Protein AF-A0A956GQT3-F1 (afdb_monomer_lite)

Secondary structure (DSSP, 8-state):
--HHHHHHHHTTEEEE-HHHHHHHHHHHTT--STT------SEEEEEHHHHHHH---HHHHHHHTTS-SEEEEEE--HHHHHHT-HHHHHHHHHHHHHHHHHHHHHHHHHTT--HHHHHHHHHHH-HHHHHHHHHHHHHTT---TT--HHHHHHHHHHHHHHHHHH-HHHHHHH-GGGTT-HHHHHHHTT-

Structure (mmCIF, N/CA/C/O backbone):
data_AF-A0A956GQT3-F1
#
_entry.id   AF-A0A956GQT3-F1
#
loop_
_atom_site.group_PDB
_atom_site.id
_atom_site.type_symbol
_atom_site.label_atom_id
_atom_site.label_alt_id
_atom_site.label_comp_id
_atom_site.label_asym_id
_atom_site.label_entity_id
_atom_site.label_seq_id
_atom_site.pdbx_PDB_ins_code
_atom_site.Cartn_x
_atom_site.Cartn_y
_atom_site.Cartn_z
_atom_site.occupancy
_atom_site.B_iso_or_equiv
_atom_site.auth_seq_id
_atom_site.auth_comp_id
_atom_site.auth_asym_id
_atom_site.auth_atom_id
_atom_site.pdbx_PDB_model_num
ATOM 1 N N . MET A 1 1 ? 19.946 -3.653 -16.282 1.00 71.31 1 MET A N 1
ATOM 2 C CA . MET A 1 1 ? 19.386 -2.863 -15.171 1.00 71.31 1 MET A CA 1
ATOM 3 C C . MET A 1 1 ? 19.963 -1.476 -15.232 1.00 71.31 1 MET A C 1
ATOM 5 O O . MET A 1 1 ? 21.183 -1.325 -15.149 1.00 71.31 1 MET A O 1
ATOM 9 N N . ASP A 1 2 ? 19.085 -0.505 -15.427 1.00 87.50 2 ASP A N 1
ATOM 10 C CA . ASP A 1 2 ? 19.425 0.899 -15.245 1.00 87.50 2 ASP A CA 1
ATOM 11 C C . ASP A 1 2 ? 19.540 1.236 -13.745 1.00 87.50 2 ASP A C 1
ATOM 13 O O . ASP A 1 2 ? 19.436 0.362 -12.879 1.00 87.50 2 ASP A O 1
ATOM 17 N N . ARG A 1 3 ? 19.823 2.504 -13.438 1.00 90.81 3 ARG A N 1
ATOM 18 C CA . ARG A 1 3 ? 19.961 2.982 -12.058 1.00 90.81 3 ARG A CA 1
ATOM 19 C C . ARG A 1 3 ? 18.666 2.817 -11.254 1.00 90.81 3 ARG A C 1
ATOM 21 O O . ARG A 1 3 ? 18.738 2.465 -10.082 1.00 90.81 3 ARG A O 1
ATOM 28 N N . VAL A 1 4 ? 17.510 3.045 -11.879 1.00 94.75 4 VAL A N 1
ATOM 29 C CA . VAL A 1 4 ? 16.200 2.958 -11.218 1.00 94.75 4 VAL A CA 1
ATOM 30 C C . VAL A 1 4 ? 15.946 1.529 -10.746 1.00 94.75 4 VAL A C 1
ATOM 32 O O . VAL A 1 4 ? 15.607 1.314 -9.583 1.00 94.75 4 VAL A O 1
ATOM 35 N N . ASP A 1 5 ? 16.194 0.542 -11.611 1.00 93.94 5 ASP A N 1
ATOM 36 C CA . ASP A 1 5 ? 16.061 -0.869 -11.245 1.00 93.94 5 ASP A CA 1
ATOM 37 C C . ASP A 1 5 ? 17.028 -1.257 -10.123 1.00 93.94 5 ASP A C 1
ATOM 39 O O . ASP A 1 5 ? 16.674 -2.071 -9.279 1.00 93.94 5 ASP A O 1
ATOM 43 N N . GLN A 1 6 ? 18.254 -0.720 -10.116 1.00 92.44 6 GLN A N 1
ATOM 44 C CA . GLN A 1 6 ? 19.239 -1.013 -9.068 1.00 92.44 6 GLN A CA 1
ATOM 45 C C . GLN A 1 6 ? 18.766 -0.511 -7.702 1.00 92.44 6 GLN A C 1
ATOM 47 O O . GLN A 1 6 ? 18.715 -1.304 -6.766 1.00 92.44 6 GLN A O 1
ATOM 52 N N . GLU A 1 7 ? 18.360 0.759 -7.604 1.00 94.81 7 GLU A N 1
ATOM 53 C CA . GLU A 1 7 ? 17.891 1.352 -6.343 1.00 94.81 7 GLU A CA 1
ATOM 54 C C . GLU A 1 7 ? 16.639 0.633 -5.808 1.00 94.81 7 GLU A C 1
ATOM 56 O O . GLU A 1 7 ? 16.552 0.318 -4.621 1.00 94.81 7 GLU A O 1
ATOM 61 N N . LEU A 1 8 ? 15.687 0.287 -6.680 1.00 96.50 8 LEU A N 1
ATOM 62 C CA . LEU A 1 8 ? 14.497 -0.467 -6.274 1.00 96.50 8 LEU A CA 1
ATOM 63 C C . LEU A 1 8 ? 14.814 -1.930 -5.934 1.00 96.50 8 LEU A C 1
ATOM 65 O O . LEU A 1 8 ? 14.236 -2.485 -4.997 1.00 96.50 8 LEU A O 1
ATOM 69 N N . ALA A 1 9 ? 15.754 -2.568 -6.632 1.00 94.88 9 ALA A N 1
ATOM 70 C CA . ALA A 1 9 ? 16.134 -3.948 -6.347 1.00 94.88 9 ALA A CA 1
ATOM 71 C C . ALA A 1 9 ? 16.784 -4.110 -4.966 1.00 94.88 9 ALA A C 1
ATOM 73 O O . ALA A 1 9 ? 16.558 -5.134 -4.316 1.00 94.88 9 ALA A O 1
ATOM 74 N N . GLU A 1 10 ? 17.529 -3.108 -4.484 1.00 94.50 10 GLU A N 1
ATOM 75 C CA . GLU A 1 10 ? 18.127 -3.105 -3.136 1.00 94.50 10 GLU A CA 1
ATOM 76 C C . GLU A 1 10 ? 17.078 -3.247 -2.028 1.00 94.50 10 GLU A C 1
ATOM 78 O O . GLU A 1 10 ? 17.316 -3.904 -1.013 1.00 94.50 10 GLU A O 1
ATOM 83 N N . VAL A 1 11 ? 15.886 -2.696 -2.249 1.00 95.62 11 VAL A N 1
ATOM 84 C CA . VAL A 1 11 ? 14.742 -2.795 -1.333 1.00 95.62 11 VAL A CA 1
ATOM 85 C C . VAL A 1 11 ? 13.732 -3.851 -1.770 1.00 95.62 11 VAL A C 1
ATOM 87 O O . VAL A 1 11 ? 12.607 -3.863 -1.269 1.00 95.62 11 VAL A O 1
ATOM 90 N N . GLY A 1 12 ? 14.103 -4.735 -2.701 1.00 97.00 12 GLY A N 1
ATOM 91 C CA . GLY A 1 12 ? 13.276 -5.819 -3.228 1.00 97.00 12 GLY A CA 1
ATOM 92 C C . GLY A 1 12 ? 11.991 -5.357 -3.915 1.00 97.00 12 GLY A C 1
ATOM 93 O O . GLY A 1 12 ? 10.951 -5.999 -3.754 1.00 97.00 12 GLY A O 1
ATOM 94 N N . ALA A 1 13 ? 12.050 -4.238 -4.630 1.00 97.75 13 ALA A N 1
ATOM 95 C CA . ALA A 1 13 ? 10.943 -3.687 -5.391 1.00 97.75 13 ALA A CA 1
ATOM 96 C C . ALA A 1 13 ? 11.152 -3.838 -6.906 1.00 97.75 13 ALA A C 1
ATOM 98 O O . ALA A 1 13 ? 12.281 -3.849 -7.397 1.00 97.75 13 ALA A O 1
ATOM 99 N N . LEU A 1 14 ? 10.048 -3.958 -7.645 1.00 97.62 14 LEU A N 1
ATOM 100 C CA . LEU A 1 14 ? 10.021 -4.031 -9.105 1.00 97.62 14 LEU A CA 1
ATOM 101 C C . LEU A 1 14 ? 9.143 -2.906 -9.657 1.00 97.62 14 LEU A C 1
ATOM 103 O O . LEU A 1 14 ? 7.952 -2.853 -9.347 1.00 97.62 14 LEU A O 1
ATOM 107 N N . LEU A 1 15 ? 9.712 -2.047 -10.505 1.00 96.88 15 LEU A N 1
ATOM 108 C CA . LEU A 1 15 ? 8.958 -1.013 -11.213 1.00 96.88 15 LEU A CA 1
ATOM 109 C C . LEU A 1 15 ? 8.225 -1.605 -12.419 1.00 96.88 15 LEU A C 1
ATOM 111 O O . LEU A 1 15 ? 8.841 -2.245 -13.274 1.00 96.88 15 LEU A O 1
ATOM 115 N N . VAL A 1 16 ? 6.928 -1.336 -12.522 1.00 95.31 16 VAL A N 1
ATOM 116 C CA . VAL A 1 16 ? 6.097 -1.692 -13.680 1.00 95.31 16 VAL A CA 1
ATOM 117 C C . VAL A 1 16 ? 5.170 -0.537 -14.052 1.00 95.31 16 VAL A C 1
ATOM 119 O O . VAL A 1 16 ? 4.928 0.369 -13.258 1.00 95.31 16 VAL A O 1
ATOM 122 N N . ASP A 1 17 ? 4.592 -0.582 -15.249 1.00 92.69 17 ASP A N 1
ATOM 123 C CA . ASP A 1 17 ? 3.514 0.333 -15.622 1.00 92.69 17 ASP A CA 1
ATOM 124 C C . ASP A 1 17 ? 2.184 -0.024 -14.919 1.00 92.69 17 ASP A C 1
ATOM 126 O O . ASP A 1 17 ? 1.937 -1.182 -14.558 1.00 92.69 17 ASP A O 1
ATOM 130 N N . GLU A 1 18 ? 1.276 0.948 -14.774 1.00 90.19 18 GLU A N 1
ATOM 131 C CA . GLU A 1 18 ? -0.022 0.746 -14.105 1.00 90.19 18 GLU A CA 1
ATOM 132 C C . GLU A 1 18 ? -0.848 -0.402 -14.697 1.00 90.19 18 GLU A C 1
ATOM 134 O O . GLU A 1 18 ? -1.557 -1.115 -13.981 1.00 90.19 18 GLU A O 1
ATOM 139 N N . ARG A 1 19 ? -0.799 -0.598 -16.020 1.00 90.00 19 ARG A N 1
ATOM 140 C CA . ARG A 1 19 ? -1.573 -1.653 -16.684 1.00 90.00 19 ARG A CA 1
ATOM 141 C C . ARG A 1 19 ? -1.011 -3.023 -16.320 1.00 90.00 19 ARG A C 1
ATOM 143 O O . ARG A 1 19 ? -1.793 -3.951 -16.091 1.00 90.00 19 ARG A O 1
ATOM 150 N N . THR A 1 20 ? 0.309 -3.156 -16.240 1.00 92.44 20 THR A N 1
ATOM 151 C CA . THR A 1 20 ? 0.967 -4.372 -15.757 1.00 92.44 20 THR A CA 1
ATOM 152 C C . THR A 1 20 ? 0.623 -4.641 -14.296 1.00 92.44 20 THR A C 1
ATOM 154 O O . THR A 1 20 ? 0.192 -5.759 -14.006 1.00 92.44 20 THR A O 1
ATOM 157 N N . LEU A 1 21 ? 0.678 -3.638 -13.412 1.00 93.00 21 LEU A N 1
ATOM 158 C CA . LEU A 1 21 ? 0.273 -3.798 -12.008 1.00 93.00 21 LEU A CA 1
ATOM 159 C C . LEU A 1 21 ? -1.185 -4.267 -11.882 1.00 93.00 21 LEU A C 1
ATOM 161 O O . LEU A 1 21 ? -1.459 -5.297 -11.264 1.00 93.00 21 LEU A O 1
ATOM 165 N N . ARG A 1 22 ? -2.129 -3.582 -12.540 1.00 90.44 22 ARG A N 1
ATOM 166 C CA . ARG A 1 22 ? -3.551 -3.975 -12.527 1.00 90.44 22 ARG A CA 1
ATOM 167 C C . ARG A 1 22 ? -3.746 -5.412 -13.016 1.00 90.44 22 ARG A C 1
ATOM 169 O O . ARG A 1 22 ? -4.562 -6.149 -12.469 1.00 90.44 22 ARG A O 1
ATOM 176 N N . ARG A 1 23 ? -3.012 -5.836 -14.048 1.00 90.88 23 ARG A N 1
ATOM 177 C CA . ARG A 1 23 ? -3.078 -7.209 -14.574 1.00 90.88 23 ARG A CA 1
ATOM 178 C C . ARG A 1 23 ? -2.527 -8.236 -13.584 1.00 90.88 23 ARG A C 1
ATOM 180 O O . ARG A 1 23 ? -3.145 -9.290 -13.443 1.00 90.88 23 ARG A O 1
ATOM 187 N N . VAL A 1 24 ? -1.417 -7.932 -12.909 1.00 92.88 24 VAL A N 1
ATOM 188 C CA . VAL A 1 24 ? -0.859 -8.769 -11.835 1.00 92.88 24 VAL A CA 1
ATOM 189 C C . VAL A 1 24 ? -1.899 -8.950 -10.733 1.00 92.88 24 VAL A C 1
ATOM 191 O O . VAL A 1 24 ? -2.252 -10.088 -10.436 1.00 92.88 24 VAL A O 1
ATOM 194 N N . ILE A 1 25 ? -2.478 -7.858 -10.221 1.00 92.19 25 ILE A N 1
ATOM 195 C CA . ILE A 1 25 ? -3.490 -7.908 -9.153 1.00 92.19 25 ILE A CA 1
ATOM 196 C C . ILE A 1 25 ? -4.703 -8.742 -9.580 1.00 92.19 25 ILE A C 1
ATOM 198 O O . ILE A 1 25 ? -5.118 -9.642 -8.853 1.00 92.19 25 ILE A O 1
ATOM 202 N N . LYS A 1 26 ? -5.252 -8.515 -10.785 1.00 90.25 26 LYS A N 1
ATOM 203 C CA . LYS A 1 26 ? -6.406 -9.292 -11.277 1.00 90.25 26 LYS A CA 1
ATOM 204 C C . LYS A 1 26 ? -6.125 -10.783 -11.344 1.00 90.25 26 LYS A C 1
ATOM 206 O O . LYS A 1 26 ? -6.984 -11.577 -10.973 1.00 90.25 26 LYS A O 1
ATOM 211 N N . ARG A 1 27 ? -4.960 -11.167 -11.868 1.00 91.50 27 ARG A N 1
ATOM 212 C CA . ARG A 1 27 ? -4.605 -12.580 -12.022 1.00 91.50 27 ARG A CA 1
ATOM 213 C C . ARG A 1 27 ? -4.327 -13.231 -10.677 1.00 91.50 27 ARG A C 1
ATOM 215 O O . ARG A 1 27 ? -4.817 -14.333 -10.458 1.00 91.50 27 ARG A O 1
ATOM 222 N N . HIS A 1 28 ? -3.599 -12.541 -9.802 1.00 92.62 28 HIS A N 1
ATOM 223 C CA . HIS A 1 28 ? -3.246 -13.050 -8.485 1.00 92.62 28 HIS A CA 1
ATOM 224 C C . HIS A 1 28 ? -4.487 -13.255 -7.607 1.00 92.62 28 HIS A C 1
ATOM 226 O O . HIS A 1 28 ? -4.669 -14.319 -7.032 1.00 92.62 28 HIS A O 1
ATOM 232 N N . LEU A 1 29 ? -5.408 -12.288 -7.597 1.00 88.94 29 LEU A N 1
ATOM 233 C CA . LEU A 1 29 ? -6.665 -12.376 -6.848 1.00 88.94 29 LEU A CA 1
ATOM 234 C C . LEU A 1 29 ? -7.777 -13.141 -7.593 1.00 88.94 29 LEU A C 1
ATOM 236 O O . LEU A 1 29 ? -8.931 -13.116 -7.171 1.00 88.94 29 LEU A O 1
ATOM 240 N N . HIS A 1 30 ? -7.462 -13.791 -8.721 1.00 88.81 30 HIS A N 1
ATOM 241 C CA . HIS A 1 30 ? -8.418 -14.518 -9.568 1.00 88.81 30 HIS A CA 1
ATOM 242 C C . HIS A 1 30 ? -9.693 -13.722 -9.919 1.00 88.81 30 HIS A C 1
ATOM 244 O O . HIS A 1 30 ? -10.783 -14.284 -10.077 1.00 88.81 30 HIS A O 1
ATOM 250 N N . LEU A 1 31 ? -9.559 -12.404 -10.088 1.00 83.31 31 LEU A N 1
ATOM 251 C CA . LEU A 1 31 ? -10.652 -11.492 -10.416 1.00 83.31 31 LEU A CA 1
ATOM 252 C C . LEU A 1 31 ? -11.073 -11.707 -11.875 1.00 83.31 31 LEU A C 1
ATOM 254 O O . LEU A 1 31 ? -10.573 -11.071 -12.806 1.00 83.31 31 LEU A O 1
ATOM 258 N N . THR A 1 32 ? -11.993 -12.645 -12.078 1.00 65.25 32 THR A N 1
ATOM 259 C CA . THR A 1 32 ? -12.518 -13.046 -13.385 1.00 65.25 32 THR A CA 1
ATOM 260 C C . THR A 1 32 ? -13.909 -12.442 -13.584 1.00 65.25 32 THR A C 1
ATOM 262 O O . THR A 1 32 ? -14.927 -13.018 -13.223 1.00 65.25 32 THR A O 1
ATOM 265 N N . GLY A 1 33 ? -13.970 -11.231 -14.142 1.00 58.16 33 GLY A N 1
ATOM 266 C CA . GLY A 1 33 ? -15.245 -10.574 -14.434 1.00 58.16 33 GLY A CA 1
ATOM 267 C C . GLY A 1 33 ? -15.097 -9.339 -15.317 1.00 58.16 33 GLY A C 1
ATOM 268 O O . GLY A 1 33 ? -14.211 -8.509 -15.101 1.00 58.16 33 GLY A O 1
ATOM 269 N N . LEU A 1 34 ? -15.981 -9.205 -16.311 1.00 47.06 34 LEU A N 1
ATOM 270 C CA . LEU A 1 34 ? -16.175 -7.951 -17.043 1.00 47.06 34 LEU A CA 1
ATOM 271 C C . LEU A 1 34 ? -16.629 -6.885 -16.034 1.00 47.06 34 LEU A C 1
ATOM 273 O O . LEU A 1 34 ? -17.697 -7.015 -15.447 1.00 47.06 34 LEU A O 1
ATOM 277 N N . GLY A 1 35 ? -15.808 -5.857 -15.812 1.00 53.62 35 GLY A N 1
ATOM 278 C CA . GLY A 1 35 ? -16.148 -4.729 -14.938 1.00 53.62 35 GLY A CA 1
ATOM 279 C C . GLY A 1 35 ? -15.584 -4.765 -13.514 1.00 53.62 35 GLY A C 1
ATOM 280 O O . GLY A 1 35 ? -15.774 -3.782 -12.807 1.00 53.62 35 GLY A O 1
ATOM 281 N N . LEU A 1 36 ? -14.840 -5.803 -13.091 1.00 61.19 36 LEU A N 1
ATOM 282 C CA . LEU A 1 36 ? -14.048 -5.688 -11.857 1.00 61.19 36 LEU A CA 1
ATOM 283 C C . LEU A 1 36 ? -12.890 -4.711 -12.100 1.00 61.19 36 LEU A C 1
ATOM 285 O O . LEU A 1 36 ? -11.905 -5.028 -12.787 1.00 61.19 36 LEU A O 1
ATOM 289 N N . GLN A 1 37 ? -13.049 -3.491 -11.590 1.00 66.31 37 GLN A N 1
ATOM 290 C CA . GLN A 1 37 ? -11.957 -2.538 -11.482 1.00 66.31 37 GLN A CA 1
ATOM 291 C C . GLN A 1 37 ? -11.009 -3.005 -10.381 1.00 66.31 37 GLN A C 1
ATOM 293 O O . GLN A 1 37 ? -11.426 -3.605 -9.394 1.00 66.31 37 GLN A O 1
ATOM 298 N N . VAL A 1 38 ? -9.716 -2.823 -10.634 1.00 74.00 38 VAL A N 1
ATOM 299 C CA . VAL A 1 38 ? -8.712 -2.960 -9.584 1.00 74.00 38 VAL A CA 1
ATOM 300 C C . VAL A 1 38 ? -8.674 -1.596 -8.912 1.00 74.00 38 VAL A C 1
ATOM 302 O O . VAL A 1 38 ? -8.446 -0.635 -9.656 1.00 74.00 38 VAL A O 1
ATOM 305 N N . PRO A 1 39 ? -8.905 -1.537 -7.591 1.00 75.19 39 PRO A N 1
ATOM 306 C CA . PRO A 1 39 ? -8.643 -0.375 -6.746 1.00 75.19 39 PRO A CA 1
ATOM 307 C C . PRO A 1 39 ? -7.358 0.366 -7.144 1.00 75.19 39 PRO A C 1
ATOM 309 O O . PRO A 1 39 ? -6.442 -0.256 -7.695 1.00 75.19 39 PRO A O 1
ATOM 312 N N . HIS A 1 40 ? -7.268 1.674 -6.895 1.00 67.62 40 HIS A N 1
ATOM 313 C CA . HIS A 1 40 ? -6.085 2.498 -7.169 1.00 67.62 40 HIS A CA 1
ATOM 314 C C . HIS A 1 40 ? -4.894 2.065 -6.301 1.00 67.62 40 HIS A C 1
ATOM 316 O O . HIS A 1 40 ? -4.522 2.696 -5.320 1.00 67.62 40 HIS A O 1
ATOM 322 N N . ALA A 1 41 ? -4.273 0.956 -6.686 1.00 69.88 41 ALA A N 1
ATOM 323 C CA . ALA A 1 41 ? -3.081 0.429 -6.060 1.00 69.88 41 ALA A CA 1
ATOM 324 C C . ALA A 1 41 ? -1.856 1.104 -6.683 1.00 69.88 41 ALA A C 1
ATOM 326 O O . ALA A 1 41 ? -1.579 0.930 -7.870 1.00 69.88 41 ALA A O 1
ATOM 327 N N . HIS A 1 42 ? -1.111 1.850 -5.871 1.00 79.56 42 HIS A N 1
ATOM 328 C CA . HIS A 1 42 ? 0.204 2.393 -6.238 1.00 79.56 42 HIS A CA 1
ATOM 329 C C . HIS A 1 42 ? 1.350 1.404 -5.965 1.00 79.56 42 HIS A C 1
ATOM 331 O O . HIS A 1 42 ? 2.494 1.626 -6.367 1.00 79.56 42 HIS A O 1
ATOM 337 N N . GLY A 1 43 ? 1.035 0.285 -5.311 1.00 90.94 43 GLY A N 1
ATOM 338 C CA . GLY A 1 43 ? 1.936 -0.835 -5.118 1.00 90.94 43 GLY A CA 1
ATOM 339 C C . GLY A 1 43 ? 1.184 -2.118 -4.775 1.00 90.94 43 GLY A C 1
ATOM 340 O O . GLY A 1 43 ? 0.001 -2.091 -4.443 1.00 90.94 43 GLY A O 1
ATOM 341 N N . TYR A 1 44 ? 1.861 -3.257 -4.890 1.00 95.31 44 TYR A N 1
ATOM 342 C CA . TYR A 1 44 ? 1.303 -4.561 -4.549 1.00 95.31 44 TYR A CA 1
ATOM 343 C C . TYR A 1 44 ? 2.387 -5.527 -4.082 1.00 95.31 44 TYR A C 1
ATOM 345 O O . TYR A 1 44 ? 3.398 -5.724 -4.758 1.00 95.31 44 TYR A O 1
ATOM 353 N N . ALA A 1 45 ? 2.171 -6.128 -2.917 1.00 95.56 45 ALA A N 1
ATOM 354 C CA . ALA A 1 45 ? 3.087 -7.069 -2.294 1.00 95.56 45 ALA A CA 1
ATOM 355 C C . ALA A 1 45 ? 2.671 -8.507 -2.612 1.00 95.56 45 ALA A C 1
ATOM 357 O O . ALA A 1 45 ? 1.513 -8.875 -2.419 1.00 95.56 45 ALA A O 1
ATOM 358 N N . LEU A 1 46 ? 3.611 -9.313 -3.106 1.00 96.12 46 LEU A N 1
ATOM 359 C CA . LEU A 1 46 ? 3.398 -10.738 -3.357 1.00 96.12 46 LEU A CA 1
ATOM 360 C C . LEU A 1 46 ? 4.728 -11.510 -3.430 1.00 96.12 46 LEU A C 1
ATOM 362 O O . LEU A 1 46 ? 5.775 -10.909 -3.716 1.00 96.12 46 LEU A O 1
ATOM 366 N N . PRO A 1 47 ? 4.706 -12.839 -3.239 1.00 96.88 47 PRO A N 1
ATOM 367 C CA . PRO A 1 47 ? 5.888 -13.668 -3.407 1.00 96.88 47 PRO A CA 1
ATOM 368 C C . PRO A 1 47 ? 6.441 -13.595 -4.833 1.00 96.88 47 PRO A C 1
ATOM 370 O O . PRO A 1 47 ? 5.714 -13.680 -5.827 1.00 96.88 47 PRO A O 1
ATOM 373 N N . ARG A 1 48 ? 7.768 -13.543 -4.953 1.00 97.50 48 ARG A N 1
ATOM 374 C CA . ARG A 1 48 ? 8.503 -13.562 -6.226 1.00 97.50 48 ARG A CA 1
ATOM 375 C C . ARG A 1 48 ? 8.099 -14.736 -7.108 1.00 97.50 48 ARG A C 1
ATOM 377 O O . ARG A 1 48 ? 7.985 -14.582 -8.320 1.00 97.50 48 ARG A O 1
ATOM 384 N N . ALA A 1 49 ? 7.929 -15.911 -6.500 1.00 96.69 49 ALA A N 1
ATOM 385 C CA . ALA A 1 49 ? 7.570 -17.132 -7.211 1.00 96.69 49 ALA A CA 1
ATOM 386 C C . ALA A 1 49 ? 6.205 -17.001 -7.896 1.00 96.69 49 ALA A C 1
ATOM 388 O O . ALA A 1 49 ? 6.057 -17.421 -9.038 1.00 96.69 49 ALA A O 1
ATOM 389 N N . GLU A 1 50 ? 5.240 -16.369 -7.231 1.00 96.69 50 GLU A N 1
ATOM 390 C CA . GLU A 1 50 ? 3.912 -16.122 -7.784 1.00 96.69 50 GLU A CA 1
ATOM 391 C C . GLU A 1 50 ? 3.974 -15.037 -8.858 1.00 96.69 50 GLU A C 1
ATOM 393 O O . GLU A 1 50 ? 3.512 -15.267 -9.974 1.00 96.69 50 GLU A O 1
ATOM 398 N N . LEU A 1 51 ? 4.653 -13.914 -8.593 1.00 96.88 51 LEU A N 1
ATOM 399 C CA . LEU A 1 51 ? 4.843 -12.843 -9.577 1.00 96.88 51 LEU A CA 1
ATOM 400 C C . LEU A 1 51 ? 5.506 -13.342 -10.870 1.00 96.88 51 LEU A C 1
ATOM 402 O O . LEU A 1 51 ? 5.093 -12.950 -11.961 1.00 96.88 51 LEU A O 1
ATOM 406 N N . ALA A 1 52 ? 6.480 -14.250 -10.769 1.00 96.56 52 ALA A N 1
ATOM 407 C CA . ALA A 1 52 ? 7.161 -14.832 -11.924 1.00 96.56 52 ALA A CA 1
ATOM 408 C C . ALA A 1 52 ? 6.209 -15.597 -12.858 1.00 96.56 52 ALA A C 1
ATOM 410 O O . ALA A 1 52 ? 6.456 -15.658 -14.058 1.00 96.56 52 ALA A O 1
ATOM 411 N N . THR A 1 53 ? 5.104 -16.144 -12.339 1.00 95.44 53 THR A N 1
ATOM 412 C CA . THR A 1 53 ? 4.068 -16.795 -13.165 1.00 95.44 53 THR A CA 1
ATOM 413 C C . THR A 1 53 ? 3.120 -15.803 -13.844 1.00 95.44 53 THR A C 1
ATOM 415 O O . THR A 1 53 ? 2.393 -16.173 -14.766 1.00 95.44 53 THR A O 1
ATOM 418 N N . LEU A 1 54 ? 3.105 -14.548 -13.386 1.00 94.25 54 LEU A N 1
ATOM 419 C CA . LEU A 1 54 ? 2.159 -13.516 -13.814 1.00 94.25 54 LEU A CA 1
ATOM 420 C C . LEU A 1 54 ? 2.754 -12.532 -14.825 1.00 94.25 54 LEU A C 1
ATOM 422 O O . LEU A 1 54 ? 1.993 -11.921 -15.588 1.00 94.25 54 LEU A O 1
ATOM 426 N N . LEU A 1 55 ? 4.081 -12.371 -14.820 1.00 93.44 55 LEU A N 1
ATOM 427 C CA . LEU A 1 55 ? 4.814 -11.527 -15.758 1.00 93.44 55 LEU A CA 1
ATOM 428 C C . LEU A 1 55 ? 4.991 -12.224 -17.111 1.00 93.44 55 LEU A C 1
ATOM 430 O O . LEU A 1 55 ? 5.383 -13.381 -17.197 1.00 93.44 55 LEU A O 1
ATOM 434 N N . GLU A 1 56 ? 4.718 -11.479 -18.178 1.00 89.44 56 GLU A N 1
ATOM 435 C CA . GLU A 1 56 ? 4.933 -11.918 -19.566 1.00 89.44 56 GLU A CA 1
ATOM 436 C C . GLU A 1 56 ? 6.190 -11.288 -20.183 1.00 89.44 56 GLU A C 1
ATOM 438 O O . GLU A 1 56 ? 6.680 -11.752 -21.208 1.00 89.44 56 GLU A O 1
ATOM 443 N N . ASP A 1 57 ? 6.682 -10.208 -19.579 1.00 92.44 57 ASP A N 1
ATOM 444 C CA . ASP A 1 57 ? 7.792 -9.411 -20.081 1.00 92.44 57 ASP A CA 1
ATOM 445 C C . ASP A 1 57 ? 9.131 -10.032 -19.657 1.00 92.44 57 ASP A C 1
ATOM 447 O O . ASP A 1 57 ? 9.378 -10.247 -18.467 1.00 92.44 57 ASP A O 1
ATOM 451 N N . ALA A 1 58 ? 9.977 -10.344 -20.641 1.00 91.25 58 ALA A N 1
ATOM 452 C CA . ALA A 1 58 ? 11.251 -11.019 -20.420 1.00 91.25 58 ALA A CA 1
ATOM 453 C C . ALA A 1 58 ? 12.274 -10.137 -19.689 1.00 91.25 58 ALA A C 1
ATOM 455 O O . ALA A 1 58 ? 13.025 -10.655 -18.860 1.00 91.25 58 ALA A O 1
ATOM 456 N N . ASP A 1 59 ? 12.273 -8.826 -19.940 1.00 91.00 59 ASP A N 1
ATOM 457 C CA . ASP A 1 59 ? 13.201 -7.894 -19.299 1.00 91.00 59 ASP A CA 1
ATOM 458 C C . ASP A 1 59 ? 12.825 -7.731 -17.820 1.00 91.00 59 ASP A C 1
ATOM 460 O O . ASP A 1 59 ? 13.678 -7.841 -16.934 1.00 91.00 59 ASP A O 1
ATOM 464 N N . LEU A 1 60 ? 11.525 -7.591 -17.523 1.00 93.19 60 LEU A N 1
ATOM 465 C CA . LEU A 1 60 ? 11.035 -7.576 -16.138 1.00 93.19 60 LEU A CA 1
ATOM 466 C C . LEU A 1 60 ? 11.298 -8.902 -15.417 1.00 93.19 60 LEU A C 1
ATOM 468 O O . LEU A 1 60 ? 11.643 -8.898 -14.235 1.00 93.19 60 LEU A O 1
ATOM 472 N N . ALA A 1 61 ? 11.163 -10.037 -16.108 1.00 93.62 61 ALA A N 1
ATOM 473 C CA . ALA A 1 61 ? 11.476 -11.346 -15.539 1.00 93.62 61 ALA A CA 1
ATOM 474 C C . ALA A 1 61 ? 12.966 -11.473 -15.175 1.00 93.62 61 ALA A C 1
ATOM 476 O O . ALA A 1 61 ? 13.302 -12.074 -14.150 1.00 93.62 61 ALA A O 1
ATOM 477 N N . GLU A 1 62 ? 13.864 -10.875 -15.962 1.00 93.25 62 GLU A N 1
ATOM 478 C CA . GLU A 1 62 ? 15.300 -10.857 -15.676 1.00 93.25 62 GLU A CA 1
ATOM 479 C C . GLU A 1 62 ? 15.638 -10.016 -14.434 1.00 93.25 62 GLU A C 1
ATOM 481 O O . GLU A 1 62 ? 16.499 -10.395 -13.633 1.00 93.25 62 GLU A O 1
ATOM 486 N N . VAL A 1 63 ? 14.958 -8.880 -14.243 1.00 94.44 63 VAL A N 1
ATOM 487 C CA . VAL A 1 63 ? 15.082 -8.071 -13.018 1.00 94.44 63 VAL A CA 1
ATOM 488 C C . VAL A 1 63 ? 14.518 -8.842 -11.826 1.00 94.44 63 VAL A C 1
ATOM 490 O O . VAL A 1 63 ? 15.211 -9.023 -10.824 1.00 94.44 63 VAL A O 1
ATOM 493 N N . LEU A 1 64 ? 13.305 -9.385 -11.960 1.00 96.50 64 LEU A N 1
ATOM 494 C CA . LEU A 1 64 ? 12.632 -10.157 -10.918 1.00 96.50 64 LEU A CA 1
ATOM 495 C C . LEU A 1 64 ? 13.480 -11.334 -10.422 1.00 96.50 64 LEU A C 1
ATOM 497 O O . LEU A 1 64 ? 13.530 -11.596 -9.222 1.00 96.50 64 LEU A O 1
ATOM 501 N N . ALA A 1 65 ? 14.184 -12.031 -11.317 1.00 94.81 65 ALA A N 1
ATOM 502 C CA . ALA A 1 65 ? 15.038 -13.166 -10.966 1.00 94.81 65 ALA A CA 1
ATOM 503 C C . ALA A 1 65 ? 16.142 -12.819 -9.948 1.00 94.81 65 ALA A C 1
ATOM 505 O O . ALA A 1 65 ? 16.636 -13.718 -9.261 1.00 94.81 65 ALA A O 1
ATOM 506 N N . ARG A 1 66 ? 16.503 -11.538 -9.817 1.00 93.75 66 ARG A N 1
ATOM 507 C CA . ARG A 1 66 ? 17.522 -11.030 -8.885 1.00 93.75 66 ARG A CA 1
ATOM 508 C C . ARG A 1 66 ? 16.945 -10.531 -7.558 1.00 93.75 66 ARG A C 1
ATOM 510 O O . ARG A 1 66 ? 17.711 -10.276 -6.635 1.00 93.75 66 ARG A O 1
ATOM 517 N N . LEU A 1 67 ? 15.623 -10.399 -7.459 1.00 96.75 67 LEU A N 1
ATOM 518 C CA . LEU A 1 67 ? 14.939 -9.898 -6.267 1.00 96.75 67 LEU A CA 1
ATOM 519 C C . LEU A 1 67 ? 14.807 -10.979 -5.173 1.00 96.75 67 LEU A C 1
ATOM 521 O O . LEU A 1 67 ? 14.872 -12.179 -5.477 1.00 96.75 67 LEU A O 1
ATOM 525 N N . PRO A 1 68 ? 14.616 -10.579 -3.897 1.00 96.62 68 PRO A N 1
ATOM 526 C CA . PRO A 1 68 ? 14.342 -11.501 -2.793 1.00 96.62 68 PRO A CA 1
ATOM 527 C C . PRO A 1 68 ? 13.014 -12.256 -2.967 1.00 96.62 68 PRO A C 1
ATOM 529 O O . PRO A 1 68 ? 12.246 -12.001 -3.890 1.00 96.62 68 PRO A O 1
ATOM 532 N N . ALA A 1 69 ? 12.735 -13.200 -2.061 1.00 96.06 69 ALA A N 1
ATOM 533 C CA . ALA A 1 69 ? 11.504 -13.993 -2.099 1.00 96.06 69 ALA A CA 1
ATOM 534 C C . ALA A 1 69 ? 10.231 -13.139 -1.974 1.00 96.06 69 ALA A C 1
ATOM 536 O O . ALA A 1 69 ? 9.251 -13.453 -2.636 1.00 96.06 69 ALA A O 1
ATOM 537 N N . GLU A 1 70 ? 10.276 -12.055 -1.197 1.00 96.50 70 GLU A N 1
ATOM 538 C CA . GLU A 1 70 ? 9.155 -11.132 -0.996 1.00 96.50 70 GLU A CA 1
ATOM 539 C C . GLU A 1 70 ? 9.358 -9.834 -1.782 1.00 96.50 70 GLU A C 1
ATOM 541 O O . GLU A 1 70 ? 10.250 -9.030 -1.466 1.00 96.50 70 GLU A O 1
ATOM 546 N N . VAL A 1 71 ? 8.516 -9.625 -2.797 1.00 98.06 71 VAL A N 1
ATOM 547 C CA . VAL A 1 71 ? 8.647 -8.534 -3.772 1.00 98.06 71 VAL A CA 1
ATOM 548 C C . VAL A 1 71 ? 7.518 -7.531 -3.605 1.00 98.06 71 VAL A C 1
ATOM 550 O O . VAL A 1 71 ? 6.368 -7.903 -3.368 1.00 98.06 71 VAL A O 1
ATOM 553 N N . VAL A 1 72 ? 7.842 -6.246 -3.734 1.00 97.94 72 VAL A N 1
ATOM 554 C CA . VAL A 1 72 ? 6.838 -5.186 -3.872 1.00 97.94 72 VAL A CA 1
ATOM 555 C C . VAL A 1 72 ? 6.858 -4.678 -5.306 1.00 97.94 72 VAL A C 1
ATOM 557 O O . VAL A 1 72 ? 7.866 -4.166 -5.783 1.00 97.94 72 VAL A O 1
ATOM 560 N N . VAL A 1 73 ? 5.748 -4.827 -6.013 1.00 97.31 73 VAL A N 1
ATOM 561 C CA . VAL A 1 73 ? 5.557 -4.224 -7.331 1.00 97.31 73 VAL A CA 1
ATOM 562 C C . VAL A 1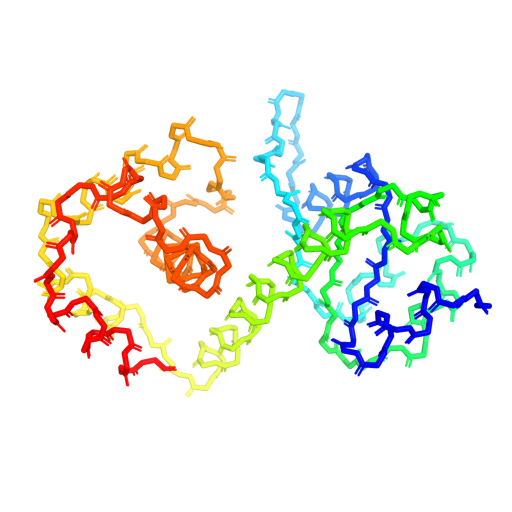 73 ? 5.100 -2.788 -7.122 1.00 97.31 73 VAL A C 1
ATOM 564 O O . VAL A 1 73 ? 4.142 -2.571 -6.388 1.00 97.31 73 VAL A O 1
ATOM 567 N N . VAL A 1 74 ? 5.759 -1.822 -7.753 1.00 96.62 74 VAL A N 1
ATOM 568 C CA . VAL A 1 74 ? 5.413 -0.395 -7.670 1.00 96.62 74 VAL A CA 1
ATOM 569 C C . VAL A 1 74 ? 5.237 0.200 -9.058 1.00 96.62 74 VAL A C 1
ATOM 571 O O . VAL A 1 74 ? 5.791 -0.303 -10.037 1.00 96.62 74 VAL A O 1
ATOM 574 N N . THR A 1 75 ? 4.462 1.276 -9.14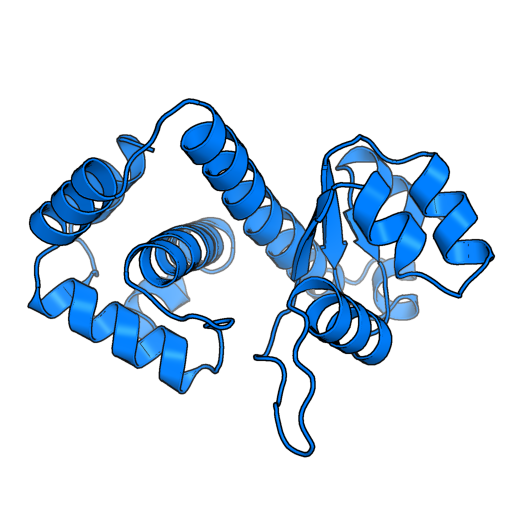0 1.00 94.44 75 THR A N 1
ATOM 575 C CA . THR A 1 75 ? 4.283 2.060 -10.369 1.00 94.44 75 THR A CA 1
ATOM 576 C C . THR A 1 75 ? 4.989 3.400 -10.270 1.00 94.44 75 THR A C 1
ATOM 578 O O . THR A 1 75 ? 5.044 3.991 -9.195 1.00 94.44 75 THR A O 1
ATOM 581 N N . GLY A 1 76 ? 5.458 3.909 -11.403 1.00 92.31 76 GLY A N 1
ATOM 582 C CA . GLY A 1 76 ? 6.076 5.225 -11.514 1.00 92.31 76 GLY A CA 1
ATOM 583 C C . GLY A 1 76 ? 6.508 5.498 -12.948 1.00 92.31 76 GLY A C 1
ATOM 584 O O . GLY A 1 76 ? 6.626 4.566 -13.750 1.00 92.31 76 GLY A O 1
ATOM 585 N N . ASP A 1 77 ? 6.727 6.769 -13.269 1.00 93.06 77 ASP A N 1
ATOM 586 C CA . ASP A 1 77 ? 7.301 7.160 -14.551 1.00 93.06 77 ASP A CA 1
ATOM 587 C C . ASP A 1 77 ? 8.813 6.891 -14.536 1.00 93.06 77 ASP A C 1
ATOM 589 O O . ASP A 1 77 ? 9.547 7.382 -13.676 1.00 93.06 77 ASP A O 1
ATOM 593 N N . ARG A 1 78 ? 9.280 6.041 -15.456 1.00 93.19 78 ARG A N 1
ATOM 594 C CA . ARG A 1 78 ? 10.685 5.616 -15.490 1.00 93.19 78 ARG A CA 1
ATOM 595 C C . ARG A 1 78 ? 11.617 6.750 -15.911 1.00 93.19 78 ARG A C 1
ATOM 597 O O . ARG A 1 78 ? 12.753 6.778 -15.435 1.00 93.19 78 ARG A O 1
ATOM 604 N N . ASP A 1 79 ? 11.163 7.654 -16.771 1.00 94.94 79 ASP A N 1
ATOM 605 C CA . ASP A 1 79 ? 11.979 8.768 -17.242 1.00 94.94 79 ASP A CA 1
ATOM 606 C C . ASP A 1 79 ? 12.155 9.796 -16.118 1.00 94.94 79 ASP A C 1
ATOM 608 O O . ASP A 1 79 ? 13.284 10.219 -15.856 1.00 94.94 79 ASP A O 1
ATOM 612 N N . ASP A 1 80 ? 11.089 10.103 -15.372 1.00 96.69 80 ASP A N 1
ATOM 613 C CA . ASP A 1 80 ? 11.149 10.999 -14.207 1.00 96.69 80 ASP A CA 1
ATOM 614 C C . ASP A 1 80 ? 12.029 10.416 -13.086 1.00 96.69 80 ASP A C 1
ATOM 616 O O . ASP A 1 80 ? 12.911 11.096 -12.548 1.00 96.69 80 ASP A O 1
ATOM 620 N N . LEU A 1 81 ? 11.874 9.121 -12.777 1.00 96.56 81 LEU A N 1
ATOM 621 C CA . LEU A 1 81 ? 12.743 8.419 -11.821 1.00 96.56 81 LEU A CA 1
ATOM 622 C C . LEU A 1 81 ? 14.207 8.421 -12.288 1.00 96.56 81 LEU A C 1
ATOM 624 O O . LEU A 1 81 ? 15.118 8.686 -11.498 1.00 96.56 81 LEU A O 1
ATOM 628 N N . GLY A 1 82 ? 14.449 8.170 -13.577 1.00 96.00 82 GLY A N 1
ATOM 629 C CA . GLY A 1 82 ? 15.782 8.189 -14.182 1.00 96.00 82 GLY A CA 1
ATOM 630 C C . GLY A 1 82 ? 16.432 9.574 -14.161 1.00 96.00 82 GLY A C 1
ATOM 631 O O . GLY A 1 82 ? 17.650 9.680 -13.984 1.00 96.00 82 GLY A O 1
ATOM 632 N N . ALA A 1 83 ? 15.626 10.631 -14.278 1.00 96.25 83 ALA A N 1
ATOM 633 C CA . ALA A 1 83 ? 16.047 12.022 -14.134 1.00 96.25 83 ALA A CA 1
ATOM 634 C C . ALA A 1 83 ? 16.311 12.428 -12.672 1.00 96.25 83 ALA A C 1
ATOM 636 O O . ALA A 1 83 ? 16.932 13.466 -12.430 1.00 96.25 83 ALA A O 1
ATOM 637 N N . GLY A 1 84 ? 15.905 11.604 -11.701 1.00 95.75 84 GLY A N 1
ATOM 638 C CA . GLY A 1 84 ? 16.061 11.885 -10.276 1.00 95.75 84 GLY A CA 1
ATOM 639 C C . GLY A 1 84 ? 15.001 12.837 -9.728 1.00 95.75 84 GLY A C 1
ATOM 640 O O . GLY A 1 84 ? 15.282 13.545 -8.761 1.00 95.75 84 GLY A O 1
ATOM 641 N N . ASP A 1 85 ? 13.814 12.877 -10.339 1.00 97.56 85 ASP A N 1
ATOM 642 C CA . ASP A 1 85 ? 12.704 13.693 -9.853 1.00 97.56 85 ASP A CA 1
ATOM 643 C C . ASP A 1 85 ? 12.286 13.269 -8.436 1.00 97.56 85 ASP A C 1
ATOM 645 O O . ASP A 1 85 ? 12.026 12.095 -8.156 1.00 97.56 85 ASP A O 1
ATOM 649 N N . ALA A 1 86 ? 12.264 14.234 -7.517 1.00 96.25 86 ALA A N 1
ATOM 650 C CA . ALA A 1 86 ? 12.055 13.958 -6.101 1.00 96.25 86 ALA A CA 1
ATOM 651 C C . ALA A 1 86 ? 10.627 13.480 -5.802 1.00 96.25 86 ALA A C 1
ATOM 653 O O . ALA A 1 86 ? 10.449 12.624 -4.933 1.00 96.25 86 ALA A O 1
ATOM 654 N N . ASP A 1 87 ? 9.629 13.995 -6.522 1.00 95.38 87 ASP A N 1
ATOM 655 C CA . ASP A 1 87 ? 8.227 13.639 -6.311 1.00 95.38 87 ASP A CA 1
ATOM 656 C C . ASP A 1 87 ? 7.947 12.238 -6.869 1.00 95.38 87 ASP A C 1
ATOM 658 O O . ASP A 1 87 ? 7.318 11.419 -6.191 1.00 95.38 87 ASP A O 1
ATOM 662 N N . ALA A 1 88 ? 8.502 11.908 -8.040 1.00 95.81 88 ALA A N 1
ATOM 663 C CA . ALA A 1 88 ? 8.445 10.565 -8.614 1.00 95.81 88 ALA A CA 1
ATOM 664 C C . ALA A 1 88 ? 9.083 9.525 -7.682 1.00 95.81 88 ALA A C 1
ATOM 666 O O . ALA A 1 88 ? 8.479 8.486 -7.395 1.00 95.81 88 ALA A O 1
ATOM 667 N N . TRP A 1 89 ? 10.274 9.817 -7.146 1.00 96.50 89 TRP A N 1
ATOM 668 C CA . TRP A 1 89 ? 10.927 8.939 -6.173 1.00 96.50 89 TRP A CA 1
ATOM 669 C C . TRP A 1 89 ? 10.138 8.839 -4.871 1.00 96.50 89 TRP A C 1
ATOM 671 O O . TRP A 1 89 ? 9.978 7.736 -4.352 1.00 96.50 89 TRP A O 1
ATOM 681 N N . SER A 1 90 ? 9.600 9.947 -4.356 1.00 95.19 90 SER A N 1
ATOM 682 C CA . SER A 1 90 ? 8.739 9.939 -3.167 1.00 95.19 90 SER A CA 1
ATOM 683 C C . SER A 1 90 ? 7.531 9.017 -3.363 1.00 95.19 90 SER A C 1
ATOM 685 O O . SER A 1 90 ? 7.254 8.174 -2.509 1.00 95.19 90 SER A O 1
ATOM 687 N N . GLN A 1 91 ? 6.865 9.082 -4.520 1.00 94.19 91 GLN A N 1
ATOM 688 C CA . GLN A 1 91 ? 5.735 8.207 -4.841 1.00 94.19 91 GLN A CA 1
ATOM 689 C C . GLN A 1 91 ? 6.144 6.730 -4.930 1.00 94.19 91 GLN A C 1
ATOM 691 O O . GLN A 1 91 ? 5.452 5.866 -4.383 1.00 94.19 91 GLN A O 1
ATOM 696 N N . ALA A 1 92 ? 7.279 6.426 -5.567 1.00 95.50 92 ALA A N 1
ATOM 697 C CA . ALA A 1 92 ? 7.807 5.064 -5.613 1.00 95.50 92 ALA A CA 1
ATOM 698 C C . ALA A 1 92 ? 8.109 4.540 -4.198 1.00 95.50 92 ALA A C 1
ATOM 700 O O . ALA A 1 92 ? 7.700 3.432 -3.846 1.00 95.50 92 ALA A O 1
ATOM 701 N N . TRP A 1 93 ? 8.749 5.354 -3.352 1.00 96.69 93 TRP A N 1
ATOM 702 C CA . TRP A 1 93 ? 9.070 4.998 -1.969 1.00 96.69 93 TRP A CA 1
ATOM 703 C C . TRP A 1 93 ? 7.835 4.773 -1.105 1.00 96.69 93 TRP A C 1
ATOM 705 O O . TRP A 1 93 ? 7.826 3.829 -0.313 1.00 96.69 93 TRP A O 1
ATOM 715 N N . ARG A 1 94 ? 6.778 5.568 -1.289 1.00 96.25 94 ARG A N 1
ATOM 716 C CA . ARG A 1 94 ? 5.477 5.340 -0.644 1.00 96.25 94 ARG A CA 1
ATOM 717 C C . ARG A 1 94 ? 4.908 3.976 -1.015 1.00 96.25 94 ARG A C 1
ATOM 719 O O . ARG A 1 94 ? 4.563 3.209 -0.122 1.00 96.25 94 ARG A O 1
ATOM 726 N N . GLY A 1 95 ? 4.909 3.626 -2.304 1.00 95.81 95 GLY A N 1
ATOM 727 C CA . GLY A 1 95 ? 4.470 2.308 -2.777 1.00 95.81 95 GLY A CA 1
ATOM 728 C C . GLY A 1 95 ? 5.299 1.154 -2.199 1.00 95.81 95 GLY A C 1
ATOM 729 O O . GLY A 1 95 ? 4.740 0.145 -1.760 1.00 95.81 95 GLY A O 1
ATOM 730 N N . VAL A 1 96 ? 6.627 1.311 -2.133 1.00 97.31 96 VAL A N 1
ATOM 731 C CA . VAL A 1 96 ? 7.520 0.318 -1.510 1.00 97.31 96 VAL A CA 1
ATOM 732 C C . VAL A 1 96 ? 7.205 0.163 -0.026 1.00 97.31 96 VAL A C 1
ATOM 734 O O . VAL A 1 96 ? 7.025 -0.960 0.445 1.00 97.31 96 VAL A O 1
ATOM 737 N N . PHE A 1 97 ? 7.129 1.271 0.711 1.00 97.12 97 PHE A N 1
ATOM 738 C CA . PHE A 1 97 ? 6.841 1.272 2.142 1.00 97.12 97 PHE A CA 1
ATOM 739 C C . PHE A 1 97 ? 5.501 0.596 2.434 1.00 97.12 97 PHE A C 1
ATOM 741 O O . PHE A 1 97 ? 5.435 -0.326 3.248 1.00 97.12 97 PHE A O 1
ATOM 748 N N . HIS A 1 98 ? 4.463 0.993 1.702 1.00 97.06 98 HIS A N 1
ATOM 749 C CA . HIS A 1 98 ? 3.126 0.431 1.804 1.00 97.06 98 HIS A CA 1
ATOM 750 C C . HIS A 1 98 ? 3.146 -1.092 1.605 1.00 97.06 98 HIS A C 1
ATOM 752 O O . HIS A 1 98 ? 2.688 -1.851 2.461 1.00 97.06 98 HIS A O 1
ATOM 758 N N . GLY A 1 99 ? 3.760 -1.572 0.518 1.00 96.19 99 GLY A N 1
ATOM 759 C CA . GLY A 1 99 ? 3.882 -3.007 0.256 1.00 96.19 99 GLY A CA 1
ATOM 760 C C . GLY A 1 99 ? 4.708 -3.757 1.307 1.00 96.19 99 GLY A C 1
ATOM 761 O O . GLY A 1 99 ? 4.434 -4.920 1.601 1.00 96.19 99 GLY A O 1
ATOM 762 N N . ARG A 1 100 ? 5.699 -3.110 1.933 1.00 96.56 100 ARG A N 1
ATOM 763 C CA . ARG A 1 100 ? 6.480 -3.719 3.022 1.00 96.56 100 ARG A CA 1
ATOM 764 C C . ARG A 1 100 ? 5.659 -3.911 4.296 1.00 96.56 100 ARG A C 1
ATOM 766 O O . ARG A 1 100 ? 5.864 -4.918 4.972 1.00 96.56 100 ARG A O 1
ATOM 773 N N . VAL A 1 101 ? 4.700 -3.030 4.585 1.00 96.44 101 VAL A N 1
ATOM 774 C CA . VAL A 1 101 ? 3.734 -3.247 5.675 1.00 96.44 101 VAL A CA 1
ATOM 775 C C . VAL A 1 101 ? 2.861 -4.471 5.381 1.00 96.44 101 VAL A C 1
ATOM 777 O O . VAL A 1 101 ? 2.725 -5.336 6.246 1.00 96.44 101 VAL A O 1
ATOM 780 N N . HIS A 1 102 ? 2.352 -4.617 4.152 1.00 96.06 102 HIS A N 1
ATOM 781 C CA . HIS A 1 102 ? 1.593 -5.814 3.751 1.00 96.06 102 HIS A CA 1
ATOM 782 C C . HIS A 1 102 ? 2.403 -7.105 3.918 1.00 96.06 102 HIS A C 1
ATOM 784 O O . HIS A 1 102 ? 1.894 -8.071 4.482 1.00 96.06 102 HIS A O 1
ATOM 790 N N . HIS A 1 103 ? 3.678 -7.112 3.518 1.00 95.44 103 HIS A N 1
ATOM 791 C CA . HIS A 1 103 ? 4.578 -8.254 3.740 1.00 95.44 103 HIS A CA 1
ATOM 792 C C . HIS A 1 103 ? 4.759 -8.592 5.222 1.00 95.44 103 HIS A C 1
ATOM 794 O O . HIS A 1 103 ? 4.722 -9.764 5.598 1.00 95.44 103 HIS A O 1
ATOM 800 N N . ALA A 1 104 ? 4.917 -7.581 6.079 1.00 95.38 104 ALA A N 1
ATOM 801 C CA . ALA A 1 104 ? 5.027 -7.792 7.520 1.00 95.38 104 ALA A CA 1
ATOM 802 C C . ALA A 1 104 ? 3.754 -8.439 8.096 1.00 95.38 104 ALA A C 1
ATOM 804 O O . ALA A 1 104 ? 3.843 -9.384 8.882 1.00 95.38 104 ALA A O 1
ATOM 805 N N . PHE A 1 105 ? 2.569 -8.001 7.663 1.00 95.38 105 PHE A N 1
ATOM 806 C CA . PHE A 1 105 ? 1.311 -8.633 8.066 1.00 95.38 105 PHE A CA 1
ATOM 807 C C . PHE A 1 105 ? 1.143 -10.039 7.495 1.00 95.38 105 PHE A C 1
ATOM 809 O O . PHE A 1 105 ? 0.704 -10.921 8.229 1.00 95.38 105 PHE A O 1
ATOM 816 N N . ALA A 1 106 ? 1.522 -10.281 6.239 1.00 93.50 106 ALA A N 1
ATOM 817 C CA . ALA A 1 106 ? 1.483 -11.614 5.641 1.00 93.50 106 ALA A CA 1
ATOM 818 C C . ALA A 1 106 ? 2.333 -12.612 6.445 1.00 93.50 106 ALA A C 1
ATOM 820 O O . ALA A 1 106 ? 1.850 -13.694 6.784 1.00 93.50 106 ALA A O 1
ATOM 821 N N . ALA A 1 107 ? 3.547 -12.216 6.842 1.00 93.69 107 ALA A N 1
ATOM 822 C CA . ALA A 1 107 ? 4.408 -13.023 7.706 1.00 93.69 107 ALA A CA 1
ATOM 823 C C . ALA A 1 107 ? 3.765 -13.281 9.078 1.00 93.69 107 ALA A C 1
ATOM 825 O O . ALA A 1 107 ? 3.682 -14.422 9.521 1.00 93.69 107 ALA A O 1
ATOM 826 N N . ARG A 1 108 ? 3.218 -12.247 9.730 1.00 94.56 108 ARG A N 1
ATOM 827 C CA . ARG A 1 108 ? 2.553 -12.402 11.035 1.00 94.56 108 ARG A CA 1
ATOM 828 C C . ARG A 1 108 ? 1.316 -13.299 10.969 1.00 94.56 108 ARG A C 1
ATOM 830 O O . ARG A 1 108 ? 1.092 -14.083 11.887 1.00 94.56 108 ARG A O 1
ATOM 837 N N . LEU A 1 109 ? 0.514 -13.194 9.909 1.00 92.69 109 LEU A N 1
ATOM 838 C CA . LEU A 1 109 ? -0.641 -14.067 9.660 1.00 92.69 109 LEU A CA 1
ATOM 839 C C . LEU A 1 109 ? -0.196 -15.523 9.475 1.00 92.69 109 LEU A C 1
ATOM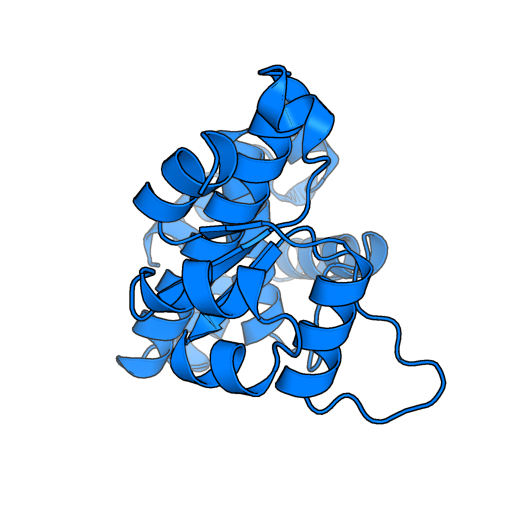 841 O O . LEU A 1 109 ? -0.809 -16.421 10.052 1.00 92.69 109 LEU A O 1
ATOM 845 N N . ALA A 1 110 ? 0.896 -15.757 8.742 1.00 92.25 110 ALA A N 1
ATOM 846 C CA . ALA A 1 110 ? 1.493 -17.085 8.607 1.00 92.25 110 ALA A CA 1
ATOM 847 C C . ALA A 1 110 ? 2.021 -17.633 9.950 1.00 92.25 110 ALA A C 1
ATOM 849 O O . ALA A 1 110 ? 1.863 -18.822 10.227 1.00 92.25 110 ALA A O 1
ATOM 850 N N . ASP A 1 111 ? 2.549 -16.761 10.812 1.00 93.31 111 ASP A N 1
ATOM 851 C CA . ASP A 1 111 ? 3.052 -17.090 12.154 1.00 93.31 111 ASP A CA 1
ATOM 852 C C . ASP A 1 111 ? 1.945 -17.202 13.228 1.00 93.31 111 ASP A C 1
ATOM 854 O O . ASP A 1 111 ? 2.231 -17.397 14.413 1.00 93.31 111 ASP A O 1
ATOM 858 N N . GLY A 1 112 ? 0.668 -17.125 12.836 1.00 90.50 112 GLY A N 1
ATOM 859 C CA . GLY A 1 112 ? -0.474 -17.394 13.715 1.00 90.50 112 GLY A CA 1
ATOM 860 C C . GLY A 1 112 ? -1.186 -16.159 14.268 1.00 90.50 112 GLY A C 1
ATOM 861 O O . GLY A 1 112 ? -1.989 -16.289 15.195 1.00 90.50 112 GLY A O 1
ATOM 862 N N . LEU A 1 113 ? -0.942 -14.968 13.712 1.00 91.94 113 LEU A N 1
ATOM 863 C CA . LEU A 1 113 ? -1.825 -13.823 13.922 1.00 91.94 113 LEU A CA 1
ATOM 864 C C . LEU A 1 113 ? -3.223 -14.179 13.410 1.00 91.94 113 LEU A C 1
ATOM 866 O O . LEU A 1 113 ? -3.439 -14.324 12.212 1.00 91.94 113 LEU A O 1
ATOM 870 N N . ASP A 1 114 ? -4.179 -14.329 14.319 1.00 91.06 114 ASP A N 1
ATOM 871 C CA . ASP A 1 114 ? -5.520 -14.765 13.955 1.00 91.06 114 ASP A CA 1
ATOM 872 C C . ASP A 1 114 ? -6.517 -13.602 13.827 1.00 91.06 114 ASP A C 1
ATOM 874 O O . ASP A 1 114 ? -6.289 -12.449 14.216 1.00 91.06 114 ASP A O 1
ATOM 878 N N . VAL A 1 115 ? -7.688 -13.935 13.284 1.00 92.12 115 VAL A N 1
ATOM 879 C CA . VAL A 1 115 ? -8.807 -13.001 13.108 1.00 92.12 115 VAL A CA 1
ATOM 880 C C . VAL A 1 115 ? -9.270 -12.419 14.451 1.00 92.12 115 VAL A C 1
ATOM 882 O O . VAL A 1 115 ? -9.739 -11.281 14.503 1.00 92.12 115 VAL A O 1
ATOM 885 N N . ALA A 1 116 ? -9.149 -13.165 15.554 1.00 94.50 116 ALA A N 1
ATOM 886 C CA . ALA A 1 116 ? -9.565 -12.696 16.871 1.00 94.50 116 ALA A CA 1
ATOM 887 C C . ALA A 1 116 ? -8.657 -11.569 17.378 1.00 94.50 116 ALA A C 1
ATOM 889 O O . ALA A 1 116 ? -9.158 -10.567 17.893 1.00 94.50 116 ALA A O 1
ATOM 890 N N . ALA A 1 117 ? -7.346 -11.678 17.175 1.00 95.12 117 ALA A N 1
ATOM 891 C CA . ALA A 1 117 ? -6.389 -10.638 17.523 1.00 95.12 117 ALA A CA 1
ATOM 892 C C . ALA A 1 117 ? -6.606 -9.363 16.687 1.00 95.12 117 ALA A C 1
ATOM 894 O O . ALA A 1 117 ? -6.544 -8.256 17.223 1.00 95.12 117 ALA A O 1
ATOM 895 N N . ILE A 1 118 ? -6.919 -9.489 15.392 1.00 95.38 118 ILE A N 1
ATOM 896 C CA . ILE A 1 118 ? -7.299 -8.338 14.550 1.00 95.38 118 ILE A CA 1
ATOM 897 C C . ILE A 1 118 ? -8.589 -7.681 15.054 1.00 95.38 118 ILE A C 1
ATOM 899 O O . ILE A 1 118 ? -8.635 -6.468 15.246 1.00 95.38 118 ILE A O 1
ATOM 903 N N . ARG A 1 119 ? -9.619 -8.466 15.386 1.00 95.06 119 ARG A N 1
ATOM 904 C CA . ARG A 1 119 ? -10.859 -7.934 15.980 1.00 95.06 119 ARG A CA 1
ATOM 905 C C . ARG A 1 119 ? -10.616 -7.203 17.299 1.00 95.06 119 ARG A C 1
ATOM 907 O O . ARG A 1 119 ? -11.256 -6.188 17.557 1.00 95.06 119 ARG A O 1
ATOM 914 N N . GLN A 1 120 ? -9.684 -7.678 18.125 1.00 95.62 120 GLN A N 1
ATOM 915 C CA . GLN A 1 120 ? -9.295 -6.980 19.355 1.00 95.62 120 GLN A CA 1
ATOM 916 C C . GLN A 1 120 ? -8.624 -5.631 19.069 1.00 95.62 120 GLN A C 1
ATOM 918 O O . GLN A 1 120 ? -8.883 -4.671 19.793 1.00 95.62 120 GLN A O 1
ATOM 923 N N . ARG A 1 121 ? -7.797 -5.530 18.021 1.00 95.50 121 ARG A N 1
ATOM 924 C CA . ARG A 1 121 ? -7.205 -4.253 17.579 1.00 95.50 121 ARG A CA 1
ATOM 925 C C . ARG A 1 121 ? -8.276 -3.284 17.103 1.00 95.50 121 ARG A C 1
ATOM 927 O O . ARG A 1 121 ? -8.330 -2.163 17.594 1.00 95.50 121 ARG A O 1
ATOM 934 N N . ILE A 1 122 ? -9.191 -3.750 16.257 1.00 95.31 122 ILE A N 1
ATOM 935 C CA . ILE A 1 122 ? -10.350 -2.968 15.806 1.00 95.31 122 ILE A CA 1
ATOM 936 C C . ILE A 1 122 ? -11.164 -2.462 17.006 1.00 95.31 122 ILE A C 1
ATOM 938 O O . ILE A 1 122 ? -11.509 -1.285 17.077 1.00 95.31 122 ILE A O 1
ATOM 942 N N . HIS A 1 123 ? -11.409 -3.316 18.003 1.00 94.75 123 HIS A N 1
ATOM 943 C CA . HIS A 1 123 ? -12.115 -2.910 19.217 1.00 94.75 123 HIS A CA 1
ATOM 944 C C . HIS A 1 123 ? -11.353 -1.851 20.034 1.00 94.75 123 HIS A C 1
ATOM 946 O O . HIS A 1 123 ? -11.980 -0.949 20.587 1.00 94.75 123 HIS A O 1
ATOM 952 N N . ARG A 1 124 ? -10.015 -1.933 20.102 1.00 94.88 124 ARG A N 1
ATOM 953 C CA . ARG A 1 124 ? -9.168 -0.925 20.768 1.00 94.88 124 ARG A CA 1
ATOM 954 C C . ARG A 1 124 ? -9.164 0.419 20.041 1.00 94.88 124 ARG A C 1
ATOM 956 O O . ARG A 1 124 ? -9.174 1.450 20.715 1.00 94.88 124 ARG A O 1
ATOM 963 N N . LEU A 1 125 ? -9.170 0.414 18.706 1.00 93.31 125 LEU A N 1
ATOM 964 C CA . LEU A 1 125 ? -9.335 1.633 17.907 1.00 93.31 125 LEU A CA 1
ATOM 965 C C . LEU A 1 125 ? -10.683 2.288 18.214 1.00 93.31 125 LEU A C 1
ATOM 967 O O . LEU A 1 125 ? -10.734 3.480 18.509 1.00 93.31 125 LEU A O 1
ATOM 971 N N . GLY A 1 126 ? -11.738 1.476 18.252 1.00 93.75 126 GLY A N 1
ATOM 972 C CA . GLY A 1 126 ? -13.113 1.908 18.449 1.00 93.75 126 GLY A CA 1
ATOM 973 C C . GLY A 1 126 ? -13.931 1.745 17.171 1.00 93.75 126 GLY A C 1
ATOM 974 O O . GLY A 1 126 ? -13.418 1.809 16.055 1.00 93.75 126 GLY A O 1
ATOM 975 N N . GLN A 1 127 ? -15.224 1.466 17.342 1.00 91.50 127 GLN A N 1
ATOM 976 C CA . GLN A 1 127 ? -16.099 1.129 16.219 1.00 91.50 127 GLN A CA 1
ATOM 977 C C . GLN A 1 127 ? -16.314 2.324 15.285 1.00 91.50 127 GLN A C 1
ATOM 979 O O . GLN A 1 127 ? -16.231 2.164 14.074 1.00 91.50 127 GLN A O 1
ATOM 984 N N . THR A 1 128 ? -16.545 3.515 15.842 1.00 93.69 128 THR A N 1
ATOM 985 C CA . THR A 1 128 ? -16.752 4.744 15.062 1.00 93.69 128 THR A CA 1
ATOM 986 C C . THR A 1 128 ? -15.520 5.080 14.227 1.00 93.69 128 THR A C 1
ATOM 988 O O . THR A 1 128 ? -15.629 5.424 13.055 1.00 93.69 128 THR A O 1
ATOM 991 N N . GLU A 1 129 ? -14.344 4.948 14.831 1.00 94.56 129 GLU A N 1
ATOM 992 C CA . GLU A 1 129 ? -13.049 5.179 14.203 1.00 94.56 129 GLU A CA 1
ATOM 993 C C . GLU A 1 129 ? -12.801 4.174 13.077 1.00 94.56 129 GLU A C 1
ATOM 995 O O . GLU A 1 129 ? -12.403 4.550 11.978 1.00 94.56 129 GLU A O 1
ATOM 1000 N N . PHE A 1 130 ? -13.097 2.894 13.304 1.00 96.06 130 PHE A N 1
ATOM 1001 C CA . PHE A 1 130 ? -12.919 1.886 12.264 1.00 96.06 130 PHE A CA 1
ATOM 1002 C C . PHE A 1 130 ? -13.975 1.975 11.148 1.00 96.06 130 PHE A C 1
ATOM 1004 O O . PHE A 1 130 ? -13.713 1.591 10.007 1.00 96.06 130 PHE A O 1
ATOM 1011 N N . ASP A 1 131 ? -15.157 2.521 11.432 1.00 95.69 131 ASP A N 1
ATOM 1012 C CA . ASP A 1 131 ? -16.157 2.818 10.407 1.00 95.69 131 ASP A CA 1
ATOM 1013 C C . ASP A 1 131 ? -15.745 4.017 9.531 1.00 95.69 131 ASP A C 1
ATOM 1015 O O . ASP A 1 131 ? -15.971 3.966 8.319 1.00 95.69 131 ASP A O 1
ATOM 1019 N N . GLU A 1 132 ? -15.062 5.034 10.083 1.00 96.06 132 GLU A N 1
ATOM 1020 C CA . GLU A 1 132 ? -14.379 6.071 9.283 1.00 96.06 132 GLU A CA 1
ATOM 1021 C C . GLU A 1 132 ? -13.320 5.438 8.379 1.00 96.06 132 GLU A C 1
ATOM 1023 O O . GLU A 1 132 ? -13.319 5.678 7.174 1.00 96.06 132 GLU A O 1
ATOM 1028 N N . VAL A 1 133 ? -12.467 4.574 8.934 1.00 96.38 133 VAL A N 1
ATOM 1029 C CA . VAL A 1 133 ? -11.440 3.861 8.165 1.00 96.38 133 VAL A CA 1
ATOM 1030 C C . VAL A 1 133 ? -12.047 3.118 6.974 1.00 96.38 133 VAL A C 1
ATOM 1032 O O . VAL A 1 133 ? -11.610 3.301 5.838 1.00 96.38 133 VAL A O 1
ATOM 1035 N N . ARG A 1 134 ? -13.103 2.328 7.199 1.00 95.81 134 ARG A N 1
ATOM 1036 C CA . ARG A 1 134 ? -13.817 1.632 6.116 1.00 95.81 134 ARG A CA 1
ATOM 1037 C C . ARG A 1 134 ? -14.386 2.593 5.080 1.00 95.81 134 ARG A C 1
ATOM 1039 O O . ARG A 1 134 ? -14.400 2.261 3.898 1.00 95.81 134 ARG A O 1
ATOM 1046 N N . PHE A 1 135 ? -14.924 3.729 5.516 1.00 95.25 135 PHE A N 1
ATOM 1047 C CA . PHE A 1 135 ? -15.493 4.727 4.620 1.00 95.25 135 PHE A CA 1
ATOM 1048 C C . PHE A 1 135 ? -14.414 5.341 3.722 1.00 95.25 135 PHE A C 1
ATOM 1050 O O . PHE A 1 135 ? -14.566 5.321 2.503 1.00 95.25 135 PHE A O 1
ATOM 1057 N N . VAL A 1 136 ? -13.309 5.796 4.311 1.00 95.31 136 VAL A N 1
ATOM 1058 C CA . VAL A 1 136 ? -12.188 6.428 3.603 1.00 95.31 136 VAL A CA 1
ATOM 1059 C C . VAL A 1 136 ? -11.564 5.468 2.595 1.00 95.31 136 VAL A C 1
ATOM 1061 O O . VAL A 1 136 ? -11.506 5.786 1.413 1.00 95.31 136 VAL A O 1
ATOM 1064 N N . LEU A 1 137 ? -11.185 4.256 3.015 1.00 94.75 137 LEU A N 1
ATOM 1065 C CA . LEU A 1 137 ? -10.519 3.301 2.118 1.00 94.75 137 LEU A CA 1
ATOM 1066 C C . LEU A 1 137 ? -11.419 2.843 0.956 1.00 94.75 137 LEU A C 1
ATOM 1068 O O . LEU A 1 137 ? -10.923 2.463 -0.101 1.00 94.75 137 LEU A O 1
ATOM 1072 N N . ARG A 1 138 ? -12.748 2.878 1.124 1.00 92.31 138 ARG A N 1
ATOM 1073 C CA . ARG A 1 138 ? -13.695 2.635 0.022 1.00 92.31 138 ARG A CA 1
ATOM 1074 C C . ARG A 1 138 ? -13.849 3.842 -0.889 1.00 92.31 138 ARG A C 1
ATOM 1076 O O . ARG A 1 138 ? -13.956 3.657 -2.094 1.00 92.31 138 ARG A O 1
ATOM 1083 N N . GLN A 1 139 ? -13.912 5.047 -0.325 1.00 91.25 139 GLN A N 1
ATOM 1084 C CA . GLN A 1 139 ? -14.055 6.277 -1.101 1.00 91.25 139 GLN A CA 1
ATOM 1085 C C . GLN A 1 139 ? -12.841 6.503 -2.006 1.00 91.25 139 GLN A C 1
ATOM 1087 O O . GLN A 1 139 ? -13.012 6.843 -3.173 1.00 91.25 139 GLN A O 1
ATOM 1092 N N . GLU A 1 140 ? -11.644 6.259 -1.478 1.00 90.00 140 GLU A N 1
ATOM 1093 C CA . GLU A 1 140 ? -10.381 6.381 -2.211 1.00 90.00 140 GLU A CA 1
ATOM 1094 C C . GLU A 1 140 ? -10.086 5.158 -3.100 1.00 90.00 140 GLU A C 1
ATOM 1096 O O . GLU A 1 140 ? -9.050 5.106 -3.755 1.00 90.00 140 GLU A O 1
ATOM 1101 N N . ASP A 1 141 ? -11.001 4.180 -3.148 1.00 88.94 141 ASP A N 1
ATOM 1102 C CA . ASP A 1 141 ? -10.868 2.945 -3.925 1.00 88.94 141 ASP A CA 1
ATOM 1103 C C . ASP A 1 141 ? -9.524 2.244 -3.653 1.00 88.94 141 ASP A C 1
ATOM 1105 O O . ASP A 1 141 ? -8.746 2.007 -4.572 1.00 88.94 141 ASP A O 1
ATOM 1109 N N . LEU A 1 142 ? -9.237 1.954 -2.375 1.00 90.25 142 LEU A N 1
ATOM 1110 C CA . LEU A 1 142 ? -7.997 1.314 -1.898 1.00 90.25 142 LEU A CA 1
ATOM 1111 C C . LEU A 1 142 ? -8.200 -0.144 -1.442 1.00 90.25 142 LEU A C 1
ATOM 1113 O O . LEU A 1 142 ? -7.246 -0.911 -1.342 1.00 90.25 142 LEU A O 1
ATOM 1117 N N . LEU A 1 143 ? -9.440 -0.574 -1.181 1.00 90.44 143 LEU A N 1
ATOM 1118 C CA . LEU A 1 143 ? -9.711 -1.927 -0.677 1.00 90.44 143 LEU A CA 1
ATOM 1119 C C . LEU A 1 143 ? -9.786 -2.970 -1.793 1.00 90.44 143 LEU A C 1
ATOM 1121 O O . LEU A 1 143 ? -10.786 -3.068 -2.510 1.00 90.44 143 LEU A O 1
ATOM 1125 N N . LEU A 1 144 ? -8.778 -3.840 -1.863 1.00 86.06 144 LEU A N 1
ATOM 1126 C CA . LEU A 1 144 ? -8.837 -5.054 -2.676 1.00 86.06 144 LEU A CA 1
ATOM 1127 C C . LEU A 1 144 ? -9.870 -6.055 -2.105 1.00 86.06 144 LEU A C 1
ATOM 1129 O O . LEU A 1 144 ? -9.983 -6.205 -0.883 1.00 86.06 144 LEU A O 1
ATOM 1133 N N . PRO A 1 145 ? -10.620 -6.787 -2.958 1.00 83.94 145 PRO A N 1
ATOM 1134 C CA . PRO A 1 145 ? -11.457 -7.896 -2.502 1.00 83.94 145 PRO A CA 1
ATOM 1135 C C . PRO A 1 145 ? -10.637 -8.916 -1.687 1.00 83.94 145 PRO A C 1
ATOM 1137 O O . PRO A 1 145 ? -9.502 -9.205 -2.071 1.00 83.94 145 PRO A O 1
ATOM 1140 N N . PRO A 1 146 ? -11.189 -9.496 -0.601 1.00 85.50 146 PRO A N 1
ATOM 1141 C CA . PRO A 1 146 ? -12.607 -9.517 -0.221 1.00 85.50 146 PRO A CA 1
ATOM 1142 C C . PRO A 1 146 ? -13.111 -8.304 0.584 1.00 85.50 146 PRO A C 1
ATOM 1144 O O . PRO A 1 146 ? -14.305 -8.259 0.874 1.00 85.50 146 PRO A O 1
ATOM 1147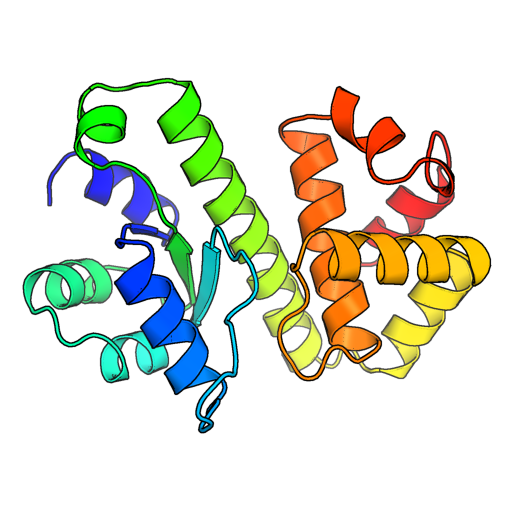 N N . ALA A 1 147 ? -12.250 -7.337 0.927 1.00 86.25 147 ALA A N 1
ATOM 1148 C CA . ALA A 1 147 ? -12.594 -6.173 1.758 1.00 86.25 147 ALA A CA 1
ATOM 1149 C C . ALA A 1 147 ? -13.282 -6.542 3.095 1.00 86.25 147 ALA A C 1
ATOM 1151 O O . ALA A 1 147 ? -14.219 -5.876 3.549 1.00 86.25 147 ALA A O 1
ATOM 1152 N N . ASP A 1 148 ? -12.826 -7.636 3.707 1.00 92.25 148 ASP A N 1
ATOM 1153 C CA . ASP A 1 148 ? -13.202 -8.060 5.055 1.00 92.25 148 ASP A CA 1
ATOM 1154 C C . ASP A 1 148 ? -12.448 -7.262 6.139 1.00 92.25 148 ASP A C 1
ATOM 1156 O O . ASP A 1 148 ? -11.636 -6.383 5.849 1.00 92.25 148 ASP A O 1
ATOM 1160 N N . ASP A 1 149 ? -12.722 -7.541 7.414 1.00 94.69 149 ASP A N 1
ATOM 1161 C CA . ASP A 1 149 ? -12.107 -6.813 8.532 1.00 94.69 149 ASP A CA 1
ATOM 1162 C C . ASP A 1 149 ? -10.582 -6.952 8.579 1.00 94.69 149 ASP A C 1
ATOM 1164 O O . ASP A 1 149 ? -9.904 -6.014 8.992 1.00 94.69 149 ASP A O 1
ATOM 1168 N N . VAL A 1 150 ? -10.042 -8.104 8.167 1.00 94.19 150 VAL A N 1
ATOM 1169 C CA . VAL A 1 150 ? -8.594 -8.345 8.180 1.00 94.19 150 VAL A CA 1
ATOM 1170 C C . VAL A 1 150 ? -7.931 -7.525 7.088 1.00 94.19 150 VAL A C 1
ATOM 1172 O O . VAL A 1 150 ? -7.043 -6.733 7.384 1.00 94.19 150 VAL A O 1
ATOM 1175 N N . THR A 1 151 ? -8.401 -7.656 5.851 1.00 92.88 151 THR A N 1
ATOM 1176 C CA . THR A 1 151 ? -7.877 -6.895 4.707 1.00 92.88 151 THR A CA 1
ATOM 1177 C C . THR A 1 151 ? -8.042 -5.389 4.901 1.00 92.88 151 THR A C 1
ATOM 1179 O O . THR A 1 151 ? -7.098 -4.644 4.665 1.00 92.88 151 THR A O 1
ATOM 1182 N N . THR A 1 152 ? -9.180 -4.941 5.440 1.00 95.81 152 THR A N 1
ATOM 1183 C CA . THR A 1 152 ? -9.405 -3.526 5.780 1.00 95.81 152 THR A CA 1
ATOM 1184 C C . THR A 1 152 ? -8.438 -3.046 6.859 1.00 95.81 152 THR A C 1
ATOM 1186 O O . THR A 1 152 ? -7.901 -1.949 6.747 1.00 95.81 152 THR A O 1
ATOM 1189 N N . TYR A 1 153 ? -8.212 -3.834 7.915 1.00 96.94 153 TYR A N 1
ATOM 1190 C CA . TYR A 1 153 ? -7.289 -3.446 8.981 1.00 96.94 153 TYR A CA 1
ATOM 1191 C C . TYR A 1 153 ? -5.845 -3.367 8.479 1.00 96.94 153 TYR A C 1
ATOM 1193 O O . TYR A 1 153 ? -5.151 -2.408 8.794 1.00 96.94 153 TYR A O 1
ATOM 1201 N N . VAL A 1 154 ? -5.391 -4.337 7.680 1.00 95.88 154 VAL A N 1
ATOM 1202 C CA . VAL A 1 154 ? -4.032 -4.315 7.114 1.00 95.88 154 VAL A CA 1
ATOM 1203 C C . VAL A 1 154 ? -3.847 -3.106 6.197 1.00 95.88 154 VAL A C 1
ATOM 1205 O O . VAL A 1 154 ? -2.872 -2.375 6.356 1.00 95.88 154 VAL A O 1
ATOM 1208 N N . GLU A 1 155 ? -4.808 -2.848 5.306 1.00 96.50 155 GLU A N 1
ATOM 1209 C CA . GLU A 1 155 ? -4.777 -1.684 4.414 1.00 96.50 155 GLU A CA 1
ATOM 1210 C C . GLU A 1 155 ? -4.782 -0.369 5.201 1.00 96.50 155 GLU A C 1
ATOM 1212 O O . GLU A 1 155 ? -4.019 0.548 4.910 1.00 96.50 155 GLU A O 1
ATOM 1217 N N . PHE A 1 156 ? -5.582 -0.298 6.266 1.00 96.69 156 PHE A N 1
ATOM 1218 C CA . PHE A 1 156 ? -5.573 0.828 7.189 1.00 96.69 156 PHE A CA 1
ATOM 1219 C C . PHE A 1 156 ? -4.193 1.069 7.795 1.00 96.69 156 PHE A C 1
ATOM 1221 O O . PHE A 1 156 ? -3.718 2.201 7.768 1.00 96.69 156 PHE A O 1
ATOM 1228 N N . VAL A 1 157 ? -3.547 0.036 8.340 1.00 97.00 157 VAL A N 1
ATOM 1229 C CA . VAL A 1 157 ? -2.228 0.194 8.963 1.00 97.00 157 VAL A CA 1
ATOM 1230 C C . VAL A 1 157 ? -1.189 0.615 7.926 1.00 97.00 157 VAL A C 1
ATOM 1232 O O . VAL A 1 157 ? -0.407 1.527 8.196 1.00 97.00 157 VAL A O 1
ATOM 1235 N N . ALA A 1 158 ? -1.206 0.012 6.734 1.00 96.62 158 ALA A N 1
ATOM 1236 C CA . ALA A 1 158 ? -0.312 0.381 5.642 1.00 96.62 158 ALA A CA 1
ATOM 1237 C C . ALA A 1 158 ? -0.492 1.850 5.237 1.00 96.62 158 ALA A C 1
ATOM 1239 O O . ALA A 1 158 ? 0.479 2.608 5.236 1.00 96.62 158 ALA A O 1
ATOM 1240 N N . HIS A 1 159 ? -1.731 2.283 4.997 1.00 95.62 159 HIS A N 1
ATOM 1241 C CA . HIS A 1 159 ? -2.030 3.652 4.589 1.00 95.62 159 HIS A CA 1
ATOM 1242 C C . HIS A 1 159 ? -1.771 4.677 5.705 1.00 95.62 159 HIS A C 1
ATOM 1244 O O . HIS A 1 159 ? -1.201 5.737 5.457 1.00 95.62 159 HIS A O 1
ATOM 1250 N N . TYR A 1 160 ? -2.128 4.363 6.954 1.00 95.50 160 TYR A N 1
ATOM 1251 C CA . TYR A 1 160 ? -1.876 5.237 8.102 1.00 95.50 160 TYR A CA 1
ATOM 1252 C C . TYR A 1 160 ? -0.377 5.463 8.318 1.00 95.50 160 TYR A C 1
ATOM 1254 O O . TYR A 1 160 ? 0.053 6.607 8.467 1.00 95.50 160 TYR A O 1
ATOM 1262 N N . LEU A 1 161 ? 0.429 4.394 8.308 1.00 95.69 161 LEU A N 1
ATOM 1263 C CA . LEU A 1 161 ? 1.880 4.500 8.479 1.00 95.69 161 LEU A CA 1
ATOM 1264 C C . LEU A 1 161 ? 2.546 5.197 7.289 1.00 95.69 161 LEU A C 1
ATOM 1266 O O . LEU A 1 161 ? 3.476 5.975 7.490 1.00 95.69 161 LEU A O 1
ATOM 1270 N N . GLU A 1 162 ? 2.061 4.963 6.067 1.00 95.69 162 GLU A N 1
ATOM 1271 C CA . GLU A 1 162 ? 2.530 5.671 4.875 1.00 95.69 162 GLU A CA 1
ATOM 1272 C C . GLU A 1 162 ? 2.280 7.179 5.003 1.00 95.69 162 GLU A C 1
ATOM 1274 O O . GLU A 1 162 ? 3.211 7.970 4.851 1.00 95.69 162 GLU A O 1
ATOM 1279 N N . LEU A 1 163 ? 1.058 7.598 5.352 1.00 94.12 163 LEU A N 1
ATOM 1280 C CA . LEU A 1 163 ? 0.758 9.013 5.579 1.00 94.12 163 LEU A CA 1
ATOM 1281 C C . LEU A 1 163 ? 1.600 9.582 6.722 1.00 94.12 163 LEU A C 1
ATOM 1283 O O . LEU A 1 163 ? 2.180 10.650 6.566 1.00 94.12 163 LEU A O 1
ATOM 1287 N N . ALA A 1 164 ? 1.730 8.875 7.8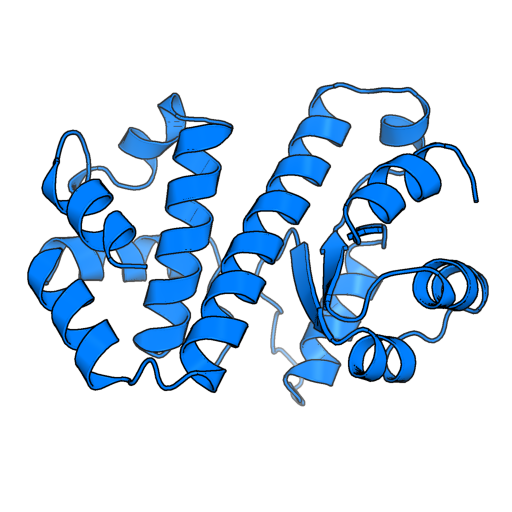44 1.00 93.69 164 ALA A N 1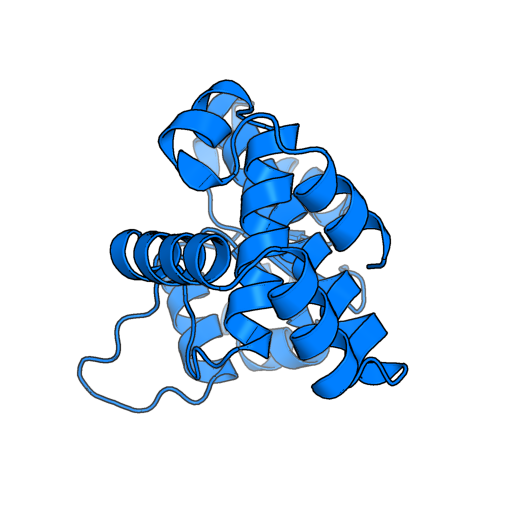
ATOM 1288 C CA . ALA A 1 164 ? 2.533 9.338 8.974 1.00 93.69 164 ALA A CA 1
ATOM 1289 C C . ALA A 1 164 ? 4.015 9.551 8.607 1.00 93.69 164 ALA A C 1
ATOM 1291 O O . ALA A 1 164 ? 4.640 10.478 9.124 1.00 93.69 164 ALA A O 1
ATOM 1292 N N . ALA A 1 165 ? 4.572 8.716 7.725 1.00 94.56 165 ALA A N 1
ATOM 1293 C CA . ALA A 1 165 ? 5.973 8.783 7.317 1.00 94.56 165 ALA A CA 1
ATOM 1294 C C . ALA A 1 165 ? 6.238 9.787 6.183 1.00 94.56 165 ALA A C 1
ATOM 1296 O O . ALA A 1 165 ? 7.268 10.460 6.205 1.00 94.56 165 ALA A O 1
ATOM 1297 N N . PHE A 1 166 ? 5.337 9.891 5.201 1.00 94.31 166 PHE A N 1
ATOM 1298 C CA . PHE A 1 166 ? 5.585 10.633 3.957 1.00 94.31 166 PHE A CA 1
ATOM 1299 C C . PHE A 1 166 ? 4.746 11.903 3.795 1.00 94.31 166 PHE A C 1
ATOM 1301 O O . PHE A 1 166 ? 5.155 12.794 3.057 1.00 94.31 166 PHE A O 1
ATOM 1308 N N . ALA A 1 167 ? 3.585 11.993 4.445 1.00 92.62 167 ALA A N 1
ATOM 1309 C CA . ALA A 1 167 ? 2.667 13.128 4.324 1.00 92.62 167 ALA A CA 1
ATOM 1310 C C . ALA A 1 167 ? 1.861 13.348 5.625 1.00 92.62 167 ALA A C 1
ATOM 1312 O O . ALA A 1 167 ? 0.625 13.252 5.620 1.00 92.62 167 ALA A O 1
ATOM 1313 N N . PRO A 1 168 ? 2.527 13.595 6.771 1.00 91.56 168 PRO A N 1
ATOM 1314 C CA . PRO A 1 168 ? 1.875 13.643 8.083 1.00 91.56 168 PRO A CA 1
ATOM 1315 C C . PRO A 1 168 ? 0.777 14.715 8.176 1.00 91.56 168 PRO A C 1
ATOM 1317 O O . PRO A 1 168 ? -0.183 14.574 8.936 1.00 91.56 168 PRO A O 1
ATOM 1320 N N . GLU A 1 169 ? 0.871 15.776 7.379 1.00 90.94 169 GLU A N 1
ATOM 1321 C CA . GLU A 1 169 ? -0.141 16.823 7.241 1.00 90.94 169 GLU A CA 1
ATOM 1322 C C . GLU A 1 169 ? -1.461 16.341 6.621 1.00 90.94 169 GLU A C 1
ATOM 1324 O O . GLU A 1 169 ? -2.511 16.944 6.878 1.00 90.94 169 GLU A O 1
ATOM 1329 N N . LEU A 1 170 ? -1.434 15.261 5.834 1.00 92.06 170 LEU A N 1
ATOM 1330 C CA . LEU A 1 170 ? -2.625 14.660 5.236 1.00 92.06 170 LEU A CA 1
ATOM 1331 C C . LEU A 1 170 ? -3.334 13.713 6.198 1.00 92.06 170 LEU A C 1
ATOM 1333 O O . LEU A 1 170 ? -4.544 13.566 6.099 1.00 92.06 170 LEU A O 1
ATOM 1337 N N . LEU A 1 171 ? -2.642 13.142 7.187 1.00 91.06 171 LEU A N 1
ATOM 1338 C CA . LEU A 1 171 ? -3.230 12.169 8.114 1.00 91.06 171 LEU A CA 1
ATOM 1339 C C . LEU A 1 171 ? -4.490 12.712 8.803 1.00 91.06 171 LEU A C 1
ATOM 1341 O O . LEU A 1 171 ? -5.521 12.050 8.840 1.00 91.06 171 LEU A O 1
ATOM 1345 N N . ALA A 1 172 ? -4.436 13.955 9.285 1.00 89.19 172 ALA A N 1
ATOM 1346 C CA . ALA A 1 172 ? -5.575 14.607 9.933 1.00 89.19 172 ALA A CA 1
ATOM 1347 C C . ALA A 1 172 ? -6.711 14.994 8.967 1.00 89.19 172 ALA A C 1
ATOM 1349 O O . ALA A 1 172 ? -7.814 15.287 9.426 1.00 89.19 172 ALA A O 1
ATOM 1350 N N . GLN A 1 173 ? -6.428 15.063 7.665 1.00 91.81 173 GLN A N 1
ATOM 1351 C CA . GLN A 1 173 ? -7.411 15.342 6.616 1.00 91.81 173 GLN A CA 1
ATOM 1352 C C . GLN A 1 173 ? -8.081 14.046 6.152 1.00 91.81 173 GLN A C 1
ATOM 1354 O O . GLN A 1 173 ? -9.292 14.028 5.960 1.00 91.81 173 GLN A O 1
ATOM 1359 N N . THR A 1 174 ? -7.299 12.972 6.035 1.00 92.00 174 THR A N 1
ATOM 1360 C CA . THR A 1 174 ? -7.745 11.638 5.629 1.00 92.00 174 THR A CA 1
ATOM 1361 C C . THR A 1 174 ? -8.517 10.931 6.738 1.00 92.00 174 THR A C 1
ATOM 1363 O O . THR A 1 174 ? -9.581 10.383 6.480 1.00 92.00 174 THR A O 1
ATOM 1366 N N . PHE A 1 175 ? -8.029 10.991 7.982 1.00 92.50 175 PHE A N 1
ATOM 1367 C CA . PHE A 1 175 ? -8.666 10.373 9.150 1.00 92.50 175 PHE A CA 1
ATOM 1368 C C . PHE A 1 175 ? -8.934 11.388 10.275 1.00 92.50 175 PHE A C 1
ATOM 1370 O O . PHE A 1 175 ? -8.255 11.377 11.314 1.00 92.50 175 PHE A O 1
ATOM 1377 N N . PRO A 1 176 ? -9.906 12.301 10.093 1.00 90.75 176 PRO A N 1
ATOM 1378 C CA . PRO A 1 176 ? -10.268 13.289 11.104 1.00 90.75 176 PRO A CA 1
ATOM 1379 C C . PRO A 1 176 ? -10.545 12.696 12.490 1.00 90.75 176 PRO A C 1
ATOM 1381 O O . PRO A 1 176 ? -10.132 13.289 13.493 1.00 90.75 176 PRO A O 1
ATOM 1384 N N . MET A 1 177 ? -11.203 11.534 12.569 1.00 88.12 177 MET A N 1
ATOM 1385 C CA . MET A 1 177 ? -11.566 10.904 13.844 1.00 88.12 177 MET A CA 1
ATOM 1386 C C . MET A 1 177 ? -10.394 10.190 14.519 1.00 88.12 177 MET A C 1
ATOM 1388 O O . MET A 1 177 ? -10.487 9.906 15.711 1.00 88.12 177 MET A O 1
ATOM 1392 N N . LEU A 1 178 ? -9.283 9.942 13.821 1.00 85.62 178 LEU A N 1
ATOM 1393 C CA . LEU A 1 178 ? -8.061 9.355 14.394 1.00 85.62 178 LEU A CA 1
ATOM 1394 C C . LEU A 1 178 ? -7.068 10.408 14.909 1.00 85.62 178 LEU A C 1
ATOM 1396 O O . LEU A 1 178 ? -6.113 10.082 15.619 1.00 85.62 178 LEU A O 1
ATOM 1400 N N . ARG A 1 179 ? -7.284 11.687 14.580 1.00 73.81 179 ARG A N 1
ATOM 1401 C CA . ARG A 1 179 ? -6.348 12.777 14.876 1.00 73.81 179 ARG A CA 1
ATOM 1402 C C . ARG A 1 179 ? -6.022 12.884 16.368 1.00 73.81 179 ARG A C 1
ATOM 1404 O O . ARG A 1 179 ? -6.899 13.093 17.203 1.00 73.81 179 ARG A O 1
ATOM 1411 N N . GLY A 1 180 ? -4.723 12.869 16.682 1.00 68.00 180 GLY A N 1
ATOM 1412 C CA . GLY A 1 180 ? -4.212 13.160 18.025 1.00 68.00 180 GLY A CA 1
ATOM 1413 C C . GLY A 1 180 ? -4.587 12.109 19.066 1.00 68.00 180 GLY A C 1
ATOM 1414 O O . GLY A 1 180 ? -4.640 12.427 20.252 1.00 68.00 180 GLY A O 1
ATOM 1415 N N . GLN A 1 181 ? -4.874 10.881 18.631 1.00 75.38 181 GLN A N 1
ATOM 1416 C CA . GLN A 1 181 ? -5.255 9.782 19.502 1.00 75.38 181 GLN A CA 1
ATOM 1417 C C . GLN A 1 181 ? -4.085 8.814 19.712 1.00 75.38 181 GLN A C 1
ATOM 1419 O O . GLN A 1 181 ? -3.852 7.951 18.866 1.00 75.38 181 GLN A O 1
ATOM 1424 N N . PRO A 1 182 ? -3.410 8.847 20.879 1.00 80.06 182 PRO A N 1
ATOM 1425 C CA . PRO A 1 182 ? -2.294 7.941 21.166 1.00 80.06 182 PRO A CA 1
ATOM 1426 C C . PRO A 1 182 ? -2.675 6.457 21.094 1.00 80.06 182 PRO A C 1
ATOM 1428 O O . PRO A 1 182 ? -1.811 5.599 20.946 1.00 80.06 182 PRO A O 1
ATOM 1431 N N . ARG A 1 183 ? -3.976 6.138 21.200 1.00 86.56 183 ARG A N 1
ATOM 1432 C CA . ARG A 1 183 ? -4.483 4.767 21.072 1.00 86.56 183 ARG A CA 1
ATOM 1433 C C . ARG A 1 183 ? -4.282 4.170 19.679 1.00 86.56 183 ARG A C 1
ATOM 1435 O O . ARG A 1 183 ? -4.227 2.949 19.595 1.00 86.56 183 ARG A O 1
ATOM 1442 N N . VAL A 1 184 ? -4.197 4.980 18.620 1.00 89.12 184 VAL A N 1
ATOM 1443 C CA . VAL A 1 184 ? -4.020 4.473 17.251 1.00 89.12 184 VAL A CA 1
ATOM 1444 C C . VAL A 1 184 ? -2.616 3.909 17.111 1.00 89.12 184 VAL A C 1
ATOM 1446 O O . VAL A 1 184 ? -2.467 2.704 16.921 1.00 89.12 184 VAL A O 1
ATOM 1449 N N . ASP A 1 185 ? -1.603 4.736 17.369 1.00 90.50 185 ASP A N 1
ATOM 1450 C CA . ASP A 1 185 ? -0.199 4.315 17.354 1.00 90.50 185 ASP A CA 1
ATOM 1451 C C . ASP A 1 185 ? 0.055 3.177 18.352 1.00 90.50 185 ASP A C 1
ATOM 1453 O O . ASP A 1 185 ? 0.724 2.202 18.026 1.00 90.50 185 ASP A O 1
ATOM 1457 N N . ALA A 1 186 ? -0.538 3.238 19.552 1.00 92.56 186 ALA A N 1
ATOM 1458 C CA . ALA A 1 186 ? -0.413 2.169 20.543 1.00 92.56 186 ALA A CA 1
ATOM 1459 C C . ALA A 1 186 ? -1.088 0.855 20.116 1.00 92.56 186 ALA A C 1
ATOM 1461 O O . ALA A 1 186 ? -0.659 -0.212 20.551 1.00 92.56 186 ALA A O 1
ATOM 1462 N N . THR A 1 187 ? -2.144 0.910 19.298 1.00 93.62 187 THR A N 1
ATOM 1463 C CA . THR A 1 187 ? -2.785 -0.294 18.751 1.00 93.62 187 THR A CA 1
ATOM 1464 C C . THR A 1 187 ? -1.939 -0.890 17.636 1.00 93.62 187 THR A C 1
ATOM 1466 O O . THR A 1 187 ? -1.711 -2.098 17.647 1.00 93.62 187 THR A O 1
ATOM 1469 N N . ILE A 1 188 ? -1.428 -0.047 16.736 1.00 93.19 188 ILE A N 1
ATOM 1470 C CA . ILE A 1 188 ? -0.533 -0.455 15.646 1.00 93.19 188 ILE A CA 1
ATOM 1471 C C . ILE A 1 188 ? 0.788 -1.003 16.201 1.00 93.19 188 ILE A C 1
ATOM 1473 O O . ILE A 1 188 ? 1.310 -1.971 15.677 1.00 93.19 188 ILE A O 1
ATOM 1477 N N . ALA A 1 189 ? 1.302 -0.479 17.316 1.00 93.00 189 ALA A N 1
ATOM 1478 C CA . ALA A 1 189 ? 2.522 -0.982 17.959 1.00 93.00 189 ALA A CA 1
ATOM 1479 C C . ALA A 1 189 ? 2.405 -2.414 18.529 1.00 93.00 189 ALA A C 1
ATOM 1481 O O . ALA A 1 189 ? 3.385 -2.961 19.034 1.00 93.00 189 ALA A O 1
ATOM 1482 N N . LEU A 1 190 ? 1.211 -3.017 18.502 1.00 90.56 190 LEU A N 1
ATOM 1483 C CA . LEU A 1 190 ? 1.012 -4.440 18.800 1.00 90.56 190 LEU A CA 1
ATOM 1484 C C . LEU A 1 190 ? 1.254 -5.333 17.570 1.00 90.56 190 LEU A C 1
ATOM 1486 O O . LEU A 1 190 ? 1.216 -6.566 17.694 1.00 90.56 190 LEU A O 1
ATOM 1490 N N . ASP A 1 191 ? 1.418 -4.723 16.396 1.00 89.06 191 ASP A N 1
ATOM 1491 C CA . ASP A 1 191 ? 1.772 -5.324 15.105 1.00 89.06 191 ASP A CA 1
ATOM 1492 C C . ASP A 1 191 ? 3.281 -5.320 14.829 1.00 89.06 191 ASP A C 1
ATOM 1494 O O . ASP A 1 191 ? 3.691 -6.019 13.875 1.00 89.06 191 ASP A O 1
#

Foldseek 3Di:
DPPLLVVQQVLQEAEDAPVLVQQLLCVVVVVDDDPPGQFPQQKAKDFLVSVLVRDPDPVSNVSSVSHDRIYMYGYFDPVCVNVVPPVRVLSRVLSSQLNVLVVVVVVVVVVPPDPVLLVVLCVLCPVVQLVLLLVLCVVSRNQDPPSDSSSSSSNSLSVLVSCVVRPVVCNCVSRVPCPPPVSNVVSSVVD

Sequence (191 aa):
MDRVDQELAEVGALLVDERTLRRVIKRHLHLTGLGLQVPHAHGYALPRAELATLLEDADLAEVLARLPAEVVVVTGDRDDLGAGDADAWSQAWRGVFHGRVHHAFAARLADGLDVAAIRQRIHRLGQTEFDEVRFVLRQEDLLLPPADDVTTYVEFVAHYLELAAFAPELLAQTFPMLRGQPRVDATIALD

Radius of gyration: 16.95 Å; chains: 1; bounding box: 37×34×42 Å

pLDDT: mean 91.57, std 8.11, range [47.06, 98.06]